Protein AF-0000000084975056 (afdb_homodimer)

Foldseek 3Di:
DAACLQPVDDPVQFDDDDPFWTKGADPDAPAPPKMKIATNDQAQAPVPDDPVRVVVVVVVVVVVQCVCVVPHPFPGWDKAWDHDPPPDPSHHGMIIIHTHHVPPCSCVPDDDDDDDDDVVVVVVVVVVVVD/DAACLQPVDDPVQFDDDDPFWTKGADPDAPAPPKMKIATNDQAQAPVPDDPVRVVVVVVVVVVVQCVCVVPHPFPGWDKAWDHDPPPDPSHGGMIIIHTHHVPPCSCVPDDDDDDDDDVVVVVVVVVVVVD

Radius of gyration: 17.88 Å; Cα contacts (8 Å, |Δi|>4): 470; chains: 2; bounding box: 47×50×40 Å

InterPro domains:
  IPR011146 HIT-like domain [PF01230] (11-102)
  IPR011146 HIT-like domain [PS51084] (1-107)
  IPR036265 HIT-like superfamily [G3DSA:3.30.428.10] (1-130)
  IPR036265 HIT-like superfamily [SSF54197] (1-107)
  IPR052908 AP-4-A phosphorylase [PTHR42997] (2-105)

pLDDT: mean 95.51, std 6.05, range [50.28, 98.75]

Organism: NCBI:txid1224748

Solvent-accessible surface area (backbone atoms only — not comparable to full-atom values): 14529 Å² total; per-residue (Å²): 133,73,38,45,72,80,72,63,64,57,76,88,57,49,60,46,73,60,97,52,35,37,25,33,69,46,91,78,52,81,30,51,77,17,30,30,46,30,47,67,60,90,35,46,34,76,74,72,51,50,72,68,51,48,51,49,51,49,53,50,51,45,53,51,51,49,53,44,61,72,74,42,97,51,33,26,38,35,41,39,31,52,23,45,73,58,43,58,85,43,52,54,30,41,32,38,41,32,58,34,49,85,84,21,41,67,64,76,49,65,49,50,59,77,53,88,56,64,56,71,58,50,52,51,53,55,49,51,67,74,104,132,73,37,45,72,80,72,61,64,56,75,88,55,50,59,44,72,60,96,50,34,36,26,31,67,45,90,78,51,81,30,51,76,17,29,31,45,31,47,69,60,88,35,47,33,77,76,72,50,49,72,68,49,46,52,49,51,49,53,49,51,44,52,52,52,48,52,43,62,74,75,42,97,49,34,26,39,36,40,38,32,50,23,44,71,60,42,57,86,44,53,54,30,41,33,39,39,32,57,35,48,84,86,21,42,65,64,75,48,65,51,50,59,75,53,89,56,64,56,72,58,51,54,51,53,56,49,52,68,74,103

Sequence (262 aa):
MTCIFCEGIETKQILIQTDNFKVVLDINPIQSGHLLIISKQHFMDIRELSDSALMELFKLQKQIINVYETHFPVDGLTIIQNNGAIMDEGTHFHIHIVPRYKGDDFWTYQKVNCHPLLISELVKQLQFEREMTCIFCEGIETKQILIQTDNFKVVLDINPIQSGHLLIISKQHFMDIRELSDSALMELFKLQKQIINVYETHFPVDGLTIIQNNGAIMDEGTHFHIHIVPRYKGDDFWTYQKVNCHPLLISELVKQLQFERE

Nearest PDB structures (foldseek):
  3fit-assembly1_A-2  TM=8.908E-01  e=2.837E-07  Homo sapiens
  6fit-assembly1_A-2  TM=8.861E-01  e=2.837E-07  Homo sapiens
  2fit-assembly1_A-2  TM=8.905E-01  e=8.047E-07  Homo sapiens
  7p8p-assembly2_C  TM=8.482E-01  e=4.927E-07  Homo sapiens
  7q2u-assembly2_DDD  TM=7.324E-01  e=1.195E-05  Homo sapiens

Secondary structure (DSSP, 8-state):
---HHHHS--GGG--EE-SSEEEEE-SS-SSTT-EEEEESS---SGGGS-HHHHHHHHHHHHHHHHHHHHHS--SEEEEEEEEGGGSPTT--SEEEEEEE-TT--TTTT---------HHHHHHHHHHHT-/---HHHHS--GGG--EE-SSEEEEE-SS-SSTT-EEEEESS---SGGGS-HHHHHHHHHHHHHHHHHHHHHS--SEEEEEEEEETTSPTT--SEEEEEEE-TT--TTTT---------HHHHHHHHHHHT-

Structure (mmCIF, N/CA/C/O backbone):
data_AF-0000000084975056-model_v1
#
loop_
_entity.id
_entity.type
_entity.pdbx_description
1 polymer 'HIT domain-containing protein'
#
loop_
_atom_site.group_PDB
_atom_site.id
_atom_site.type_symbol
_atom_site.label_atom_id
_atom_site.label_alt_id
_atom_site.label_comp_id
_atom_site.label_asym_id
_atom_site.label_entity_id
_atom_site.label_seq_id
_atom_site.pdbx_PDB_ins_code
_atom_site.Cartn_x
_atom_site.Cartn_y
_atom_site.Cartn_z
_atom_site.occupancy
_atom_site.B_iso_or_equiv
_atom_site.auth_seq_id
_atom_site.auth_comp_id
_atom_site.auth_asym_id
_atom_site.auth_atom_id
_atom_site.pdbx_PDB_model_num
ATOM 1 N N . MET A 1 1 ? -24.312 6.902 8.266 1 70.75 1 MET A N 1
ATOM 2 C CA . MET A 1 1 ? -23.172 7.09 9.172 1 70.75 1 MET A CA 1
ATOM 3 C C . MET A 1 1 ? -22.234 8.172 8.648 1 70.75 1 MET A C 1
ATOM 5 O O . MET A 1 1 ? -22.109 8.359 7.441 1 70.75 1 MET A O 1
ATOM 9 N N . THR A 1 2 ? -21.859 9.055 9.391 1 91.5 2 THR A N 1
ATOM 10 C CA . THR A 1 2 ? -21.031 10.203 9.055 1 91.5 2 THR A CA 1
ATOM 11 C C . THR A 1 2 ? -19.609 9.758 8.719 1 91.5 2 THR A C 1
ATOM 13 O O . THR A 1 2 ? -19.062 8.844 9.344 1 91.5 2 THR A O 1
ATOM 16 N N . CYS A 1 3 ? -19.047 10.203 7.637 1 95.25 3 CYS A N 1
ATOM 17 C CA . CYS A 1 3 ? -17.672 9.945 7.242 1 95.25 3 CYS A CA 1
ATOM 18 C C . CYS A 1 3 ? -16.734 11.047 7.734 1 95.25 3 CYS A C 1
ATOM 20 O O . CYS A 1 3 ? -16.859 12.195 7.305 1 95.25 3 CYS A O 1
ATOM 22 N N . ILE A 1 4 ? -15.812 10.789 8.531 1 95.56 4 ILE A N 1
ATOM 23 C CA . ILE A 1 4 ? -14.961 11.781 9.188 1 95.56 4 ILE A CA 1
ATOM 24 C C . ILE A 1 4 ? -14.023 12.414 8.156 1 95.56 4 ILE A C 1
ATOM 26 O O . ILE A 1 4 ? -13.5 13.508 8.375 1 95.56 4 ILE A O 1
ATOM 30 N N . PHE A 1 5 ? -13.789 11.742 7.086 1 96.5 5 PHE A N 1
ATOM 31 C CA . PHE A 1 5 ? -12.93 12.305 6.055 1 96.5 5 PHE A CA 1
ATOM 32 C C . PHE A 1 5 ? -13.688 13.312 5.207 1 96.5 5 PHE A C 1
ATOM 34 O O . PHE A 1 5 ? -13.094 14.25 4.664 1 96.5 5 PHE A O 1
ATOM 41 N N . CYS A 1 6 ? -14.977 13.148 5.109 1 94.81 6 CYS A N 1
ATOM 42 C CA . CYS A 1 6 ? -15.805 14.078 4.34 1 94.81 6 CYS A CA 1
ATOM 43 C C . CYS A 1 6 ? -16.094 15.336 5.141 1 94.81 6 CYS A C 1
ATOM 45 O O . CYS A 1 6 ? -16.141 16.438 4.582 1 94.81 6 CYS A O 1
ATOM 47 N N . GLU A 1 7 ? -16.203 15.133 6.438 1 93.44 7 GLU A N 1
ATOM 48 C CA . GLU A 1 7 ? -16.781 16.25 7.188 1 93.44 7 GLU A CA 1
ATOM 49 C C . GLU A 1 7 ? -15.906 16.594 8.391 1 93.44 7 GLU A C 1
ATOM 51 O O . GLU A 1 7 ? -16.078 17.656 9 1 93.44 7 GLU A O 1
ATOM 56 N N . GLY A 1 8 ? -14.961 15.828 8.703 1 93.69 8 GLY A N 1
ATOM 57 C CA . GLY A 1 8 ? -14.328 15.953 10.008 1 93.69 8 GLY A CA 1
ATOM 58 C C . GLY A 1 8 ? -12.922 16.516 9.938 1 93.69 8 GLY A C 1
ATOM 59 O O . GLY A 1 8 ? -12.219 16.562 10.945 1 93.69 8 GLY A O 1
ATOM 60 N N . ILE A 1 9 ? -12.516 16.891 8.789 1 96.12 9 ILE A N 1
ATOM 61 C CA . ILE A 1 9 ? -11.148 17.391 8.664 1 96.12 9 ILE A CA 1
ATOM 62 C C . ILE A 1 9 ? -11.164 18.906 8.469 1 96.12 9 ILE A C 1
ATOM 64 O O . ILE A 1 9 ? -11.727 19.406 7.492 1 96.12 9 ILE A O 1
ATOM 68 N N . GLU A 1 10 ? -10.539 19.578 9.359 1 96.69 10 GLU A N 1
ATOM 69 C CA . GLU A 1 10 ? -10.438 21.031 9.266 1 96.69 10 GLU A CA 1
ATOM 70 C C . GLU A 1 10 ? -9.391 21.438 8.234 1 96.69 10 GLU A C 1
ATOM 72 O O . GLU A 1 10 ? -8.391 20.734 8.039 1 96.69 10 GLU A O 1
ATOM 77 N N . THR A 1 11 ? -9.578 22.578 7.656 1 96.06 11 THR A N 1
ATOM 78 C CA . THR A 1 11 ? -8.672 23.078 6.629 1 96.06 11 THR A CA 1
ATOM 79 C C . THR A 1 11 ? -7.246 23.188 7.164 1 96.06 11 THR A C 1
ATOM 81 O O . THR A 1 11 ? -6.289 22.875 6.453 1 96.06 11 THR A O 1
ATOM 84 N N . LYS A 1 12 ? -7.051 23.562 8.438 1 95.44 12 LYS A N 1
ATOM 85 C CA . LYS A 1 12 ? -5.727 23.781 9.016 1 95.44 12 LYS A CA 1
ATOM 86 C C . LYS A 1 12 ? -4.98 22.469 9.188 1 95.44 12 LYS A C 1
ATOM 88 O O . LYS A 1 12 ? -3.764 22.453 9.398 1 95.44 12 LYS A O 1
ATOM 93 N N . GLN A 1 13 ? -5.691 21.375 9.141 1 96.88 13 GLN A N 1
ATOM 94 C CA . GLN A 1 13 ? -5.082 20.062 9.328 1 96.88 13 GLN A CA 1
ATOM 95 C C . GLN A 1 13 ? -4.527 19.516 8.016 1 96.88 13 GLN A C 1
ATOM 97 O O . GLN A 1 13 ? -3.77 18.547 8.008 1 96.88 13 GLN A O 1
ATOM 102 N N . ILE A 1 14 ? -4.965 20.141 6.926 1 97.5 14 ILE A N 1
ATOM 103 C CA . ILE A 1 14 ? -4.547 19.672 5.609 1 97.5 14 ILE A CA 1
ATOM 104 C C . ILE A 1 14 ? -3.15 20.203 5.289 1 97.5 14 ILE A C 1
ATOM 106 O O . ILE A 1 14 ? -2.941 21.406 5.227 1 97.5 14 ILE A O 1
ATOM 110 N N . LEU A 1 15 ? -2.26 19.297 5.039 1 97.75 15 LEU A N 1
ATOM 111 C CA . LEU A 1 15 ? -0.866 19.656 4.805 1 97.75 15 LEU A CA 1
ATOM 112 C C . LEU A 1 15 ? -0.609 19.906 3.322 1 97.75 15 LEU A C 1
ATOM 114 O O . LEU A 1 15 ? 0.177 20.781 2.961 1 97.75 15 LEU A O 1
ATOM 118 N N . ILE A 1 16 ? -1.125 19.016 2.5 1 96.81 16 ILE A N 1
ATOM 119 C CA . ILE A 1 16 ? -1.055 19.094 1.045 1 96.81 16 ILE A CA 1
ATOM 120 C C . ILE A 1 16 ? -2.428 18.797 0.446 1 96.81 16 ILE A C 1
ATOM 122 O O . ILE A 1 16 ? -3.148 17.922 0.936 1 96.81 16 ILE A O 1
ATOM 126 N N . GLN A 1 17 ? -2.727 19.469 -0.579 1 95.06 17 GLN A N 1
ATOM 127 C CA . GLN A 1 17 ? -3.932 19.094 -1.314 1 95.06 17 GLN A CA 1
ATOM 128 C C . GLN A 1 17 ? -3.721 19.234 -2.82 1 95.06 17 GLN A C 1
ATOM 130 O O . GLN A 1 17 ? -3.018 20.141 -3.273 1 95.06 17 GLN A O 1
ATOM 135 N N . THR A 1 18 ? -4.25 18.359 -3.498 1 96.25 18 THR A N 1
ATOM 136 C CA . THR A 1 18 ? -4.289 18.344 -4.957 1 96.25 18 THR A CA 1
ATOM 137 C C . THR A 1 18 ? -5.727 18.328 -5.457 1 96.25 18 THR A C 1
ATOM 139 O O . THR A 1 18 ? -6.656 18.625 -4.699 1 96.25 18 THR A O 1
ATOM 142 N N . ASP A 1 19 ? -5.895 18.109 -6.754 1 97.62 19 ASP A N 1
ATOM 143 C CA . ASP A 1 19 ? -7.246 18.094 -7.309 1 97.62 19 ASP A CA 1
ATOM 144 C C . ASP A 1 19 ? -8.078 16.969 -6.703 1 97.62 19 ASP A C 1
ATOM 146 O O . ASP A 1 19 ? -9.266 17.141 -6.426 1 97.62 19 ASP A O 1
ATOM 150 N N . ASN A 1 20 ? -7.41 15.867 -6.379 1 98.25 20 ASN A N 1
ATOM 151 C CA . ASN A 1 20 ? -8.195 14.688 -6.027 1 98.25 20 ASN A CA 1
ATOM 152 C C . ASN A 1 20 ? -7.887 14.211 -4.613 1 98.25 20 ASN A C 1
ATOM 154 O O . ASN A 1 20 ? -8.586 13.344 -4.082 1 98.25 20 ASN A O 1
ATOM 158 N N . PHE A 1 21 ? -6.816 14.844 -3.953 1 98.44 21 PHE A N 1
ATOM 159 C CA . PHE A 1 21 ? -6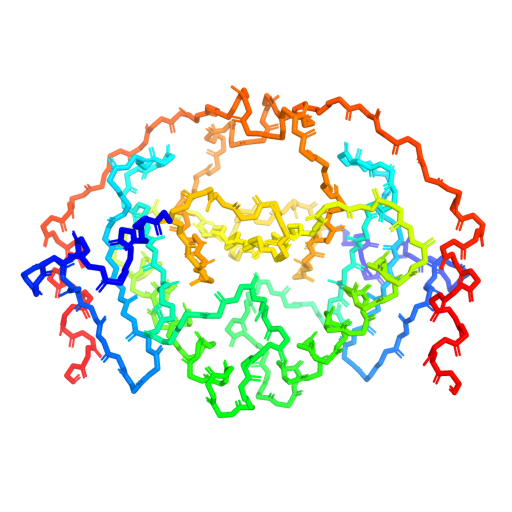.395 14.25 -2.688 1 98.44 21 PHE A CA 1
ATOM 160 C C . PHE A 1 21 ? -6.059 15.336 -1.672 1 98.44 21 PHE A C 1
ATOM 162 O O . PHE A 1 21 ? -5.781 16.484 -2.045 1 98.44 21 PHE A O 1
ATOM 169 N N . LYS A 1 22 ? -6.156 14.984 -0.417 1 98.12 22 LYS A N 1
ATOM 170 C CA . LYS A 1 22 ? -5.633 15.766 0.699 1 98.12 22 LYS A CA 1
ATOM 171 C C . LYS A 1 22 ? -4.754 14.914 1.606 1 98.12 22 LYS A C 1
ATOM 173 O O . LYS A 1 22 ? -4.996 13.719 1.77 1 98.12 22 LYS A O 1
ATOM 178 N N . VAL A 1 23 ? -3.729 15.508 2.172 1 98.56 23 VAL A N 1
ATOM 179 C CA . VAL A 1 23 ? -2.779 14.828 3.047 1 98.56 23 VAL A CA 1
ATOM 180 C C . VAL A 1 23 ? -2.891 15.383 4.465 1 98.56 23 VAL A C 1
ATOM 182 O O . VAL A 1 23 ? -2.867 16.609 4.664 1 98.56 23 VAL A O 1
ATOM 185 N N . VAL A 1 24 ? -3.004 14.516 5.434 1 98.5 24 VAL A N 1
ATOM 186 C CA . VAL A 1 24 ? -3.09 14.914 6.836 1 98.5 24 VAL A CA 1
ATOM 187 C C . VAL A 1 24 ? -2.252 13.969 7.695 1 98.5 24 VAL A C 1
ATOM 189 O O . VAL A 1 24 ? -1.854 12.898 7.238 1 98.5 24 VAL A O 1
ATOM 192 N N . LEU A 1 25 ? -1.975 14.398 8.891 1 98.38 25 LEU A N 1
ATOM 193 C CA . LEU A 1 25 ? -1.399 13.5 9.891 1 98.38 25 LEU A CA 1
ATOM 194 C C . LEU A 1 25 ? -2.459 12.547 10.438 1 98.38 25 LEU A C 1
ATOM 196 O O . LEU A 1 25 ? -3.588 12.961 10.703 1 98.38 25 LEU A O 1
ATOM 200 N N . ASP A 1 26 ? -2.105 11.312 10.508 1 97.69 26 ASP A N 1
ATOM 201 C CA . ASP A 1 26 ? -3.021 10.391 11.172 1 97.69 26 ASP A CA 1
ATOM 202 C C . ASP A 1 26 ? -3.182 10.742 12.648 1 97.69 26 ASP A C 1
ATOM 204 O O . ASP A 1 26 ? -2.197 11 13.344 1 97.69 26 ASP A O 1
ATOM 208 N N . ILE A 1 27 ? -4.352 10.727 13.141 1 95.31 27 ILE A N 1
ATOM 209 C CA . ILE A 1 27 ? -4.621 11.133 14.516 1 95.31 27 ILE A CA 1
ATOM 210 C C . ILE A 1 27 ? -4.32 9.969 15.461 1 95.31 27 ILE A C 1
ATOM 212 O O . ILE A 1 27 ? -4.234 10.156 16.672 1 95.31 27 ILE A O 1
ATOM 216 N N . ASN A 1 28 ? -4.254 8.773 15.023 1 94.62 28 ASN A N 1
ATOM 217 C CA . ASN A 1 28 ? -3.834 7.578 15.742 1 94.62 28 ASN A CA 1
ATOM 218 C C . ASN A 1 28 ? -2.65 6.902 15.062 1 94.62 28 ASN A C 1
ATOM 220 O O . ASN A 1 28 ? -2.768 5.773 14.578 1 94.62 28 ASN A O 1
ATOM 224 N N . PRO A 1 29 ? -1.549 7.527 15.102 1 96.88 29 PRO A N 1
ATOM 225 C CA . PRO A 1 29 ? -0.414 7.078 14.297 1 96.88 29 PRO A CA 1
ATOM 226 C C . PRO A 1 29 ? 0.195 5.773 14.805 1 96.88 29 PRO A C 1
ATOM 228 O O . PRO A 1 29 ? 0.278 5.559 16.016 1 96.88 29 PRO A O 1
ATOM 231 N N . ILE A 1 30 ? 0.589 4.91 13.836 1 96.56 30 ILE A N 1
ATOM 232 C CA . ILE A 1 30 ? 1.394 3.736 14.156 1 96.56 30 ILE A CA 1
ATOM 233 C C . ILE A 1 30 ? 2.799 4.172 14.57 1 96.56 30 ILE A C 1
ATOM 235 O O . ILE A 1 30 ? 3.357 3.652 15.539 1 96.56 30 ILE A O 1
ATOM 239 N N . GLN A 1 31 ? 3.418 5.102 13.836 1 97.94 31 GLN A N 1
ATOM 240 C CA . GLN A 1 31 ? 4.746 5.684 14.016 1 97.94 31 GLN A CA 1
ATOM 241 C C . GLN A 1 31 ? 4.695 7.207 13.938 1 97.94 31 GLN A C 1
ATOM 243 O O . GLN A 1 31 ? 3.809 7.77 13.289 1 97.94 31 GLN A O 1
ATOM 248 N N . SER A 1 32 ? 5.613 7.918 14.625 1 97.88 32 SER A N 1
ATOM 249 C CA . SER A 1 32 ? 5.68 9.367 14.508 1 97.88 32 SER A CA 1
ATOM 250 C C . SER A 1 32 ? 5.848 9.797 13.055 1 97.88 32 SER A C 1
ATOM 252 O O . SER A 1 32 ? 6.676 9.242 12.336 1 97.88 32 SER A O 1
ATOM 254 N N . GLY A 1 33 ? 4.961 10.695 12.602 1 98.44 33 GLY A N 1
ATOM 255 C CA . GLY A 1 33 ? 5.02 11.172 11.234 1 98.44 33 GLY A CA 1
ATOM 256 C C . GLY A 1 33 ? 4.098 10.414 10.297 1 98.44 33 GLY A C 1
ATOM 257 O O . GLY A 1 33 ? 4.078 10.672 9.094 1 98.44 33 GLY A O 1
ATOM 258 N N . HIS A 1 34 ? 3.289 9.453 10.781 1 98.75 34 HIS A N 1
ATOM 259 C CA . HIS A 1 34 ? 2.312 8.695 10.016 1 98.75 34 HIS A CA 1
ATOM 260 C C . HIS A 1 34 ? 1.31 9.617 9.328 1 98.75 34 HIS A C 1
ATOM 262 O O . HIS A 1 34 ? 0.579 10.352 10 1 98.75 34 HIS A O 1
ATOM 268 N N . LEU A 1 35 ? 1.286 9.555 8 1 98.75 35 LEU A N 1
ATOM 269 C CA . LEU A 1 35 ? 0.412 10.406 7.203 1 98.75 35 LEU A CA 1
ATOM 270 C C . LEU A 1 35 ? -0.699 9.594 6.551 1 98.75 35 LEU A C 1
ATOM 272 O O . LEU A 1 35 ? -0.555 8.383 6.363 1 98.75 35 LEU A O 1
ATOM 276 N N . LEU A 1 36 ? -1.75 10.328 6.238 1 98.62 36 LEU A N 1
ATOM 277 C CA . LEU A 1 36 ? -2.801 9.812 5.367 1 98.62 36 LEU A CA 1
ATOM 278 C C . LEU A 1 36 ? -2.895 10.625 4.082 1 98.62 36 LEU A C 1
ATOM 280 O O . LEU A 1 36 ? -2.82 11.852 4.113 1 98.62 36 LEU A O 1
ATOM 284 N N . ILE A 1 37 ? -2.955 9.953 2.965 1 98.69 37 ILE A N 1
ATOM 285 C CA . ILE A 1 37 ? -3.465 10.555 1.736 1 98.69 37 ILE A CA 1
ATOM 286 C C . ILE A 1 37 ? -4.922 10.141 1.53 1 98.69 37 ILE A C 1
ATOM 288 O O . ILE A 1 37 ? -5.223 8.961 1.348 1 98.69 37 ILE A O 1
ATOM 292 N N . ILE A 1 38 ? -5.828 11.086 1.479 1 98.5 38 ILE A N 1
ATOM 293 C CA . ILE A 1 38 ? -7.262 10.828 1.473 1 98.5 38 ILE A CA 1
ATOM 294 C C . ILE A 1 38 ? -7.875 11.336 0.169 1 98.5 38 ILE A C 1
ATOM 296 O O . ILE A 1 38 ? -7.625 12.477 -0.236 1 98.5 38 ILE A O 1
ATOM 300 N N . SER A 1 39 ? -8.641 10.477 -0.519 1 98.5 39 SER A N 1
ATOM 301 C CA . SER A 1 39 ? -9.359 10.953 -1.696 1 98.5 39 SER A CA 1
ATOM 302 C C . SER A 1 39 ? -10.391 12.016 -1.323 1 98.5 39 SER A C 1
ATOM 304 O O . SER A 1 39 ? -11.047 11.914 -0.286 1 98.5 39 SER A O 1
ATOM 306 N N . LYS A 1 40 ? -10.5 13.016 -2.125 1 97.38 40 LYS A N 1
ATOM 307 C CA . LYS A 1 40 ? -11.5 14.047 -1.872 1 97.38 40 LYS A CA 1
ATOM 308 C C . LYS A 1 40 ? -12.906 13.523 -2.145 1 97.38 40 LYS A C 1
ATOM 310 O O . LYS A 1 40 ? -13.859 13.891 -1.453 1 97.38 40 LYS A O 1
ATOM 315 N N . GLN A 1 41 ? -13.047 12.719 -3.182 1 96.81 41 GLN A N 1
ATOM 316 C CA . GLN A 1 41 ? -14.312 12.031 -3.422 1 96.81 41 GLN A CA 1
ATOM 317 C C . GLN A 1 41 ? -14.461 10.812 -2.514 1 96.81 41 GLN A C 1
ATOM 319 O O . GLN A 1 41 ? -13.461 10.242 -2.072 1 96.81 41 GLN A O 1
ATOM 324 N N . HIS A 1 42 ? -15.656 10.43 -2.238 1 96.81 42 HIS A N 1
ATOM 325 C CA . HIS A 1 42 ? -15.961 9.328 -1.33 1 96.81 42 HIS A CA 1
ATOM 326 C C . HIS A 1 42 ? -15.812 7.98 -2.031 1 96.81 42 HIS A C 1
ATOM 328 O O . HIS A 1 42 ? -16.781 7.219 -2.121 1 96.81 42 HIS A O 1
ATOM 334 N N . PHE A 1 43 ? -14.633 7.633 -2.402 1 96.38 43 PHE A N 1
ATOM 335 C CA . PHE A 1 43 ? -14.32 6.344 -3.01 1 96.38 43 PHE A CA 1
ATOM 336 C C . PHE A 1 43 ? -14.039 5.297 -1.939 1 96.38 43 PHE A C 1
ATOM 338 O O . PHE A 1 43 ? -13.531 5.621 -0.863 1 96.38 43 PHE A O 1
ATOM 345 N N . MET A 1 44 ? -14.297 4.07 -2.254 1 94.62 44 MET A N 1
ATOM 346 C CA . MET A 1 44 ? -14.078 3.002 -1.282 1 94.62 44 MET A CA 1
ATOM 347 C C . MET A 1 44 ? -13.016 2.025 -1.777 1 94.62 44 MET A C 1
ATOM 349 O O . MET A 1 44 ? -12.633 1.104 -1.056 1 94.62 44 MET A O 1
ATOM 353 N N . ASP A 1 45 ? -12.633 2.268 -3.074 1 95.19 45 ASP A N 1
ATOM 354 C CA . ASP A 1 45 ? -11.742 1.312 -3.73 1 95.19 45 ASP A CA 1
ATOM 355 C C . ASP A 1 45 ? -10.805 2.018 -4.711 1 95.19 45 ASP A C 1
ATOM 357 O O . ASP A 1 45 ? -11.195 2.99 -5.359 1 95.19 45 ASP A O 1
ATOM 361 N N . ILE A 1 46 ? -9.57 1.415 -4.758 1 97.31 46 ILE A N 1
ATOM 362 C CA . ILE A 1 46 ? -8.625 1.979 -5.711 1 97.31 46 ILE A CA 1
ATOM 363 C C . ILE A 1 46 ? -9.188 1.882 -7.125 1 97.31 46 ILE A C 1
ATOM 365 O O . ILE A 1 46 ? -8.852 2.693 -7.992 1 97.31 46 ILE A O 1
ATOM 369 N N . ARG A 1 47 ? -10.172 0.979 -7.371 1 96.88 47 ARG A N 1
ATOM 370 C CA . ARG A 1 47 ? -10.734 0.75 -8.695 1 96.88 47 ARG A CA 1
ATOM 371 C C . ARG A 1 47 ? -11.609 1.924 -9.125 1 96.88 47 ARG A C 1
ATOM 373 O O . ARG A 1 47 ? -11.914 2.078 -10.312 1 96.88 47 ARG A O 1
ATOM 380 N N . GLU A 1 48 ? -11.969 2.713 -8.234 1 97.31 48 GLU A N 1
ATOM 381 C CA . GLU A 1 48 ? -12.852 3.836 -8.523 1 97.31 48 GLU A CA 1
ATOM 382 C C . GLU A 1 48 ? -12.062 5.062 -8.969 1 97.31 48 GLU A C 1
ATOM 384 O O . GLU A 1 48 ? -12.648 6.055 -9.406 1 97.31 48 GLU A O 1
ATOM 389 N N . LEU A 1 49 ? -10.758 5.012 -8.867 1 97.25 49 LEU A N 1
ATOM 390 C CA . LEU A 1 49 ? -9.922 6.141 -9.258 1 97.25 49 LEU A CA 1
ATOM 391 C C . LEU A 1 49 ? -9.695 6.156 -10.766 1 97.25 49 LEU A C 1
ATOM 393 O O . LEU A 1 49 ? -9.469 5.105 -11.367 1 97.25 49 LEU A O 1
ATOM 397 N N . SER A 1 50 ? -9.742 7.309 -11.344 1 96.62 50 SER A N 1
ATOM 398 C CA . SER A 1 50 ? -9.359 7.465 -12.742 1 96.62 50 SER A CA 1
ATOM 399 C C . SER A 1 50 ? -7.848 7.328 -12.914 1 96.62 50 SER A C 1
ATOM 401 O O . SER A 1 50 ? -7.094 7.402 -11.945 1 96.62 50 SER A O 1
ATOM 403 N N . ASP A 1 51 ? -7.473 7.184 -14.133 1 95.88 51 ASP A N 1
ATOM 404 C CA . ASP A 1 51 ? -6.043 7.102 -14.414 1 95.88 51 ASP A CA 1
ATOM 405 C C . ASP A 1 51 ? -5.32 8.375 -13.984 1 95.88 51 ASP A C 1
ATOM 407 O O . ASP A 1 51 ? -4.223 8.312 -13.422 1 95.88 51 ASP A O 1
ATOM 411 N N . SER A 1 52 ? -5.961 9.43 -14.258 1 96.56 52 SER A N 1
ATOM 412 C CA . SER A 1 52 ? -5.359 10.703 -13.883 1 96.56 52 SER A CA 1
ATOM 413 C C . SER A 1 52 ? -5.234 10.836 -12.367 1 96.56 52 SER A C 1
ATOM 415 O O . SER A 1 52 ? -4.219 11.312 -11.867 1 96.56 52 SER A O 1
ATOM 417 N N . ALA A 1 53 ? -6.258 10.445 -11.602 1 97.38 53 ALA A N 1
ATOM 418 C CA . ALA A 1 53 ? -6.219 10.484 -10.141 1 97.38 53 ALA A CA 1
ATOM 419 C C . ALA A 1 53 ? -5.148 9.547 -9.602 1 97.38 53 ALA A C 1
ATOM 421 O O . ALA A 1 53 ? -4.473 9.867 -8.617 1 97.38 53 ALA A O 1
ATOM 422 N N . LEU A 1 54 ? -5.02 8.445 -10.234 1 97 54 LEU A N 1
ATOM 423 C CA . LEU A 1 54 ? -4.008 7.477 -9.828 1 97 54 LEU A CA 1
ATOM 424 C C . LEU A 1 54 ? -2.605 8.047 -10.016 1 97 54 LEU A C 1
ATOM 426 O O . LEU A 1 54 ? -1.74 7.871 -9.156 1 97 54 LEU A O 1
ATOM 430 N N . MET A 1 55 ? -2.4 8.648 -11.109 1 96.75 55 MET A N 1
ATOM 431 C CA . MET A 1 55 ? -1.1 9.266 -11.359 1 96.75 55 MET A CA 1
ATOM 432 C C . MET A 1 55 ? -0.814 10.367 -10.344 1 96.75 55 MET A C 1
ATOM 434 O O . MET A 1 55 ? 0.318 10.508 -9.875 1 96.75 55 MET A O 1
ATOM 438 N N . GLU A 1 56 ? -1.85 11.086 -10.078 1 97.06 56 GLU A N 1
ATOM 439 C CA . GLU A 1 56 ? -1.733 12.117 -9.047 1 97.06 56 GLU A CA 1
ATOM 440 C C . GLU A 1 56 ? -1.359 11.508 -7.699 1 97.06 56 GLU A C 1
ATOM 442 O O . GLU A 1 56 ? -0.5 12.039 -6.992 1 97.06 56 GLU A O 1
ATOM 447 N N . LEU A 1 57 ? -2.002 10.484 -7.359 1 97.69 57 LEU A N 1
ATOM 448 C CA . LEU A 1 57 ? -1.727 9.766 -6.117 1 97.69 57 LEU A CA 1
ATOM 449 C C . LEU A 1 57 ? -0.268 9.328 -6.055 1 97.69 57 LEU A C 1
ATOM 451 O O . LEU A 1 57 ? 0.401 9.516 -5.035 1 97.69 57 LEU A O 1
ATOM 455 N N . PHE A 1 58 ? 0.198 8.797 -7.113 1 96.44 58 PHE A N 1
ATOM 456 C CA . PHE A 1 58 ? 1.572 8.32 -7.188 1 96.44 58 PHE A CA 1
ATOM 457 C C . PHE A 1 58 ? 2.559 9.469 -7.039 1 96.44 58 PHE A C 1
ATOM 459 O O . PHE A 1 58 ? 3.547 9.359 -6.312 1 96.44 58 PHE A O 1
ATOM 466 N N . LYS A 1 59 ? 2.32 10.516 -7.75 1 95.94 59 LYS A N 1
ATOM 467 C CA . LYS A 1 59 ? 3.193 11.68 -7.652 1 95.94 59 LYS A CA 1
ATOM 468 C C . LYS A 1 59 ? 3.266 12.188 -6.215 1 95.94 59 LYS A C 1
ATOM 470 O O . LYS A 1 59 ? 4.336 12.578 -5.742 1 95.94 59 LYS A O 1
ATOM 475 N N . LEU A 1 60 ? 2.146 12.18 -5.598 1 96.69 60 LEU A N 1
ATOM 476 C CA . LEU A 1 60 ? 2.082 12.609 -4.207 1 96.69 60 LEU A CA 1
ATOM 477 C C . LEU A 1 60 ? 2.889 11.672 -3.311 1 96.69 60 LEU A C 1
ATOM 479 O O . LEU A 1 60 ? 3.633 12.133 -2.439 1 96.69 60 LEU A O 1
ATOM 483 N N . GLN A 1 61 ? 2.75 10.391 -3.471 1 97.25 61 GLN A N 1
ATOM 484 C CA . GLN A 1 61 ? 3.533 9.414 -2.717 1 97.25 61 GLN A CA 1
ATOM 485 C C . GLN A 1 61 ? 5.027 9.641 -2.906 1 97.25 61 GLN A C 1
ATOM 487 O O . GLN A 1 61 ? 5.789 9.648 -1.937 1 97.25 61 GLN A O 1
ATOM 492 N N . LYS A 1 62 ? 5.406 9.836 -4.152 1 96.44 62 LYS A N 1
ATOM 493 C CA . LYS A 1 62 ? 6.812 10.078 -4.469 1 96.44 62 LYS A CA 1
ATOM 494 C C . LYS A 1 62 ? 7.34 11.312 -3.748 1 96.44 62 LYS A C 1
ATOM 496 O O . LYS A 1 62 ? 8.422 11.281 -3.16 1 96.44 62 LYS A O 1
ATOM 501 N N . GLN A 1 63 ? 6.578 12.352 -3.822 1 96.38 63 GLN A N 1
ATOM 502 C CA . GLN A 1 63 ? 6.953 13.602 -3.162 1 96.38 63 GLN A CA 1
ATOM 503 C C . GLN A 1 63 ? 7.141 13.391 -1.662 1 96.38 63 GLN A C 1
ATOM 505 O O . GLN A 1 63 ? 8.133 13.844 -1.086 1 96.38 63 GLN A O 1
ATOM 510 N N . ILE A 1 64 ? 6.223 12.727 -1.056 1 97.81 64 ILE A N 1
ATOM 511 C CA . ILE A 1 64 ? 6.242 12.516 0.387 1 97.81 64 ILE A CA 1
ATOM 512 C C . ILE A 1 64 ? 7.43 11.633 0.767 1 97.81 64 ILE A C 1
ATOM 514 O O . ILE A 1 64 ? 8.164 11.938 1.713 1 97.81 64 ILE A O 1
ATOM 518 N N . ILE A 1 65 ? 7.648 10.594 0.025 1 97.62 65 ILE A N 1
ATOM 519 C CA . ILE A 1 65 ? 8.773 9.703 0.282 1 97.62 65 ILE A CA 1
ATOM 520 C C . ILE A 1 65 ? 10.086 10.484 0.185 1 97.62 65 ILE A C 1
ATOM 522 O O . ILE A 1 65 ? 10.961 10.352 1.043 1 97.62 65 ILE A O 1
ATOM 526 N N . ASN A 1 66 ? 10.18 11.312 -0.819 1 97 66 ASN A N 1
ATOM 527 C CA . ASN A 1 66 ? 11.383 12.133 -0.992 1 97 66 ASN A CA 1
ATOM 528 C C . ASN A 1 66 ? 11.617 13.039 0.208 1 97 66 ASN A C 1
ATOM 530 O O . ASN A 1 66 ? 12.742 13.164 0.687 1 97 66 ASN A O 1
ATOM 534 N N . VAL A 1 67 ? 10.578 13.695 0.675 1 97.88 67 VAL A N 1
ATOM 535 C CA . VAL A 1 67 ? 10.688 14.602 1.813 1 97.88 67 VAL A CA 1
ATOM 536 C C . VAL A 1 67 ? 11.219 13.844 3.029 1 97.88 67 VAL A C 1
ATOM 538 O O . VAL A 1 67 ? 12.148 14.305 3.697 1 97.88 67 VAL A O 1
ATOM 541 N N . TYR A 1 68 ? 10.664 12.688 3.312 1 98.12 68 TYR A N 1
ATOM 542 C CA . TYR A 1 68 ? 11.07 11.922 4.484 1 98.12 68 TYR A CA 1
ATOM 543 C C . TYR A 1 68 ? 12.523 11.484 4.371 1 98.12 68 TYR A C 1
ATOM 545 O O . TYR A 1 68 ? 13.312 11.688 5.301 1 98.12 68 TYR A O 1
ATOM 553 N N . GLU A 1 69 ? 12.891 10.938 3.268 1 96.88 69 GLU A N 1
ATOM 554 C CA . GLU A 1 69 ? 14.219 10.352 3.127 1 96.88 69 GLU A CA 1
ATOM 555 C C . GLU A 1 69 ? 15.297 11.43 3.053 1 96.88 69 GLU A C 1
ATOM 557 O O . GLU A 1 69 ? 16.453 11.188 3.418 1 96.88 69 GLU A O 1
ATOM 562 N N . THR A 1 70 ? 14.906 12.594 2.592 1 96.75 70 THR A N 1
ATOM 563 C CA . THR A 1 70 ? 15.859 13.688 2.475 1 96.75 70 THR A CA 1
ATOM 564 C C . THR A 1 70 ? 16.078 14.359 3.828 1 96.75 70 THR A C 1
ATOM 566 O O . THR A 1 70 ? 17.203 14.734 4.164 1 96.75 70 THR A O 1
ATOM 569 N N . HIS A 1 71 ? 15.047 14.461 4.691 1 97.62 71 HIS A N 1
ATOM 570 C CA . HIS A 1 71 ? 15.133 15.391 5.816 1 97.62 71 HIS A CA 1
ATOM 571 C C . HIS A 1 71 ? 15.07 14.648 7.148 1 97.62 71 HIS A C 1
ATOM 573 O O . HIS A 1 71 ? 15.297 15.242 8.203 1 97.62 71 HIS A O 1
ATOM 579 N N . PHE A 1 72 ? 14.734 13.359 7.156 1 98 72 PHE A N 1
ATOM 580 C CA . PHE A 1 72 ? 14.578 12.609 8.391 1 98 72 PHE A CA 1
ATOM 581 C C . PHE A 1 72 ? 15.359 11.297 8.336 1 98 72 PHE A C 1
ATOM 583 O O . PHE A 1 72 ? 15.586 10.75 7.254 1 98 72 PHE A O 1
ATOM 590 N N . PRO A 1 73 ? 15.797 10.812 9.461 1 97.25 73 PRO A N 1
ATOM 591 C CA . PRO A 1 73 ? 16.594 9.578 9.508 1 97.25 73 PRO A CA 1
ATOM 592 C C . PRO A 1 73 ? 15.727 8.32 9.453 1 97.25 73 PRO A C 1
ATOM 594 O O . PRO A 1 73 ? 15.875 7.434 10.305 1 97.25 73 PRO A O 1
ATOM 597 N N . VAL A 1 74 ? 14.945 8.188 8.477 1 98.12 74 VAL A N 1
ATOM 598 C CA . VAL A 1 74 ? 14.125 7 8.289 1 98.12 74 VAL A CA 1
ATOM 599 C C . VAL A 1 74 ? 14.867 5.992 7.414 1 98.12 74 VAL A C 1
ATOM 601 O O . VAL A 1 74 ? 15.742 6.367 6.629 1 98.12 74 VAL A O 1
ATOM 604 N N . ASP A 1 75 ? 14.547 4.734 7.531 1 97.94 75 ASP A N 1
ATOM 605 C CA . ASP A 1 75 ? 15.125 3.695 6.68 1 97.94 75 ASP A CA 1
ATOM 606 C C . ASP A 1 75 ? 14.18 3.332 5.539 1 97.94 75 ASP A C 1
ATOM 608 O O . ASP A 1 75 ? 14.453 2.408 4.77 1 97.94 75 ASP A O 1
ATOM 612 N N . GLY A 1 76 ? 13.039 3.992 5.434 1 97.88 76 GLY A N 1
ATOM 613 C CA . GLY A 1 76 ? 12.039 3.779 4.402 1 97.88 76 GLY A CA 1
ATOM 614 C C . GLY A 1 76 ? 10.633 4.125 4.859 1 97.88 76 GLY A C 1
ATOM 615 O O . GLY A 1 76 ? 10.445 4.641 5.961 1 97.88 76 GLY A O 1
ATOM 616 N N . LEU A 1 77 ? 9.727 3.904 4.008 1 98.5 77 LEU A N 1
ATOM 617 C CA . LEU A 1 77 ? 8.312 4.121 4.293 1 98.5 77 LEU A CA 1
ATOM 618 C C . LEU A 1 77 ? 7.473 2.932 3.838 1 98.5 77 LEU A C 1
ATOM 620 O O . LEU A 1 77 ? 7.75 2.336 2.795 1 98.5 77 LEU A O 1
ATOM 624 N N . THR A 1 78 ? 6.5 2.611 4.586 1 98.38 78 THR A N 1
ATOM 625 C CA . THR A 1 78 ? 5.496 1.628 4.195 1 98.38 78 THR A CA 1
ATOM 626 C C . THR A 1 78 ? 4.199 2.316 3.775 1 98.38 78 THR A C 1
ATOM 628 O O . THR A 1 78 ? 3.699 3.193 4.484 1 98.38 78 THR A O 1
ATOM 631 N N . ILE A 1 79 ? 3.711 1.962 2.605 1 98.38 79 ILE A N 1
ATOM 632 C CA . ILE A 1 79 ? 2.41 2.408 2.117 1 98.38 79 ILE A CA 1
ATOM 633 C C . ILE A 1 79 ? 1.379 1.3 2.311 1 98.38 79 ILE A C 1
ATOM 635 O O . ILE A 1 79 ? 1.622 0.147 1.946 1 98.38 79 ILE A O 1
ATOM 639 N N . ILE A 1 80 ? 0.259 1.615 2.926 1 98.12 80 ILE A N 1
ATOM 640 C CA . ILE A 1 80 ? -0.802 0.651 3.193 1 98.12 80 ILE A CA 1
ATOM 641 C C . ILE A 1 80 ? -2.137 1.2 2.695 1 98.12 80 ILE A C 1
ATOM 643 O O . ILE A 1 80 ? -2.467 2.363 2.941 1 98.12 80 ILE A O 1
ATOM 647 N N . GLN A 1 81 ? -2.836 0.366 2.062 1 97.69 81 GLN A N 1
ATOM 648 C CA . GLN A 1 81 ? -4.121 0.765 1.5 1 97.69 81 GLN A CA 1
ATOM 649 C C . GLN A 1 81 ? -5.148 -0.357 1.625 1 97.69 81 GLN A C 1
ATOM 651 O O . GLN A 1 81 ? -4.887 -1.492 1.221 1 97.69 81 GLN A O 1
ATOM 656 N N . ASN A 1 82 ? -6.273 -0.04 2.186 1 97.44 82 ASN A N 1
ATOM 657 C CA . ASN A 1 82 ? -7.402 -0.966 2.178 1 97.44 82 ASN A CA 1
ATOM 658 C C . ASN A 1 82 ? -8.344 -0.695 1.007 1 97.44 82 ASN A C 1
ATOM 660 O O . ASN A 1 82 ? -8.5 0.451 0.582 1 97.44 82 ASN A O 1
ATOM 664 N N . ASN A 1 83 ? -8.898 -1.714 0.538 1 97.44 83 ASN A N 1
ATOM 665 C CA . ASN A 1 83 ? -9.922 -1.642 -0.504 1 97.44 83 ASN A CA 1
ATOM 666 C C . ASN A 1 83 ? -11.172 -2.424 -0.121 1 97.44 83 ASN A C 1
ATOM 668 O O . ASN A 1 83 ? -11.078 -3.506 0.463 1 97.44 83 ASN A O 1
ATOM 672 N N . GLY A 1 84 ? -12.297 -1.825 -0.379 1 95.69 84 GLY A N 1
ATOM 673 C CA . GLY A 1 84 ? -13.547 -2.537 -0.186 1 95.69 84 GLY A CA 1
ATOM 674 C C . GLY A 1 84 ? -14.109 -2.387 1.215 1 95.69 84 GLY A C 1
ATOM 675 O O . GLY A 1 84 ? -13.898 -1.361 1.867 1 95.69 84 GLY A O 1
ATOM 676 N N . ALA A 1 85 ? -14.82 -3.371 1.69 1 95.06 85 ALA A N 1
ATOM 677 C CA . ALA A 1 85 ? -15.656 -3.279 2.883 1 95.06 85 ALA A CA 1
ATOM 678 C C . ALA A 1 85 ? -14.812 -3.332 4.152 1 95.06 85 ALA A C 1
ATOM 680 O O . ALA A 1 85 ? -15.312 -3.08 5.25 1 95.06 85 ALA A O 1
ATOM 681 N N . ILE A 1 86 ? -13.508 -3.592 3.963 1 95.75 86 ILE A N 1
ATOM 682 C CA . ILE A 1 86 ? -12.656 -3.691 5.145 1 95.75 86 ILE A CA 1
ATOM 683 C C . ILE A 1 86 ? -12.188 -2.299 5.559 1 95.75 86 ILE A C 1
ATOM 685 O O . ILE A 1 86 ? -11.57 -2.135 6.617 1 95.75 86 ILE A O 1
ATOM 689 N N . MET A 1 87 ? -12.5 -1.32 4.734 1 93.81 87 MET A N 1
ATOM 690 C CA . MET A 1 87 ? -12.242 0.051 5.16 1 93.81 87 MET A CA 1
ATOM 691 C C . MET A 1 87 ? -12.938 0.348 6.484 1 93.81 87 MET A C 1
ATOM 693 O O . MET A 1 87 ? -14.047 -0.136 6.73 1 93.81 87 MET A O 1
ATOM 697 N N . ASP A 1 88 ? -12.289 1.19 7.238 1 91.75 88 ASP A N 1
ATOM 698 C CA . ASP A 1 88 ? -12.883 1.542 8.523 1 91.75 88 ASP A CA 1
ATOM 699 C C . ASP A 1 88 ? -14.227 2.248 8.328 1 91.75 88 ASP A C 1
ATOM 701 O O . ASP A 1 88 ? -14.375 3.07 7.426 1 91.75 88 ASP A O 1
ATOM 705 N N . GLU A 1 89 ? -15.055 1.873 9.25 1 92.38 89 GLU A N 1
ATOM 706 C CA . GLU A 1 89 ? -16.344 2.561 9.234 1 92.38 89 GLU A CA 1
ATOM 707 C C . GLU A 1 89 ? -16.172 4.066 9.422 1 92.38 89 GLU A C 1
ATOM 709 O O . GLU A 1 89 ? -15.336 4.504 10.211 1 92.38 89 GLU A O 1
ATOM 714 N N . GLY A 1 90 ? -16.906 4.812 8.688 1 95.19 90 GLY A N 1
ATOM 715 C CA . GLY A 1 90 ? -16.859 6.262 8.82 1 95.19 90 GLY A CA 1
ATOM 716 C C . GLY A 1 90 ? -15.695 6.887 8.086 1 95.19 90 GLY A C 1
ATOM 717 O O . GLY A 1 90 ? -15.297 8.016 8.391 1 95.19 90 GLY A O 1
ATOM 718 N N . THR A 1 91 ? -15.086 6.086 7.262 1 96.75 91 THR A N 1
ATOM 719 C CA . THR A 1 91 ? -14.008 6.602 6.426 1 96.75 91 THR A CA 1
ATOM 720 C C . THR A 1 91 ? -14.227 6.215 4.965 1 96.75 91 THR A C 1
ATOM 722 O O . THR A 1 91 ? -15.203 5.547 4.633 1 96.75 91 THR A O 1
ATOM 725 N N . HIS A 1 92 ? -13.422 6.668 4.043 1 97.75 92 HIS A N 1
ATOM 726 C CA . HIS A 1 92 ? -13.391 6.266 2.641 1 97.75 92 HIS A CA 1
ATOM 727 C C . HIS A 1 92 ? -11.961 6.105 2.145 1 97.75 92 HIS A C 1
ATOM 729 O O . HIS A 1 92 ? -11.016 6.102 2.943 1 97.75 92 HIS A O 1
ATOM 735 N N . PHE A 1 93 ? -11.766 5.934 0.921 1 98 93 PHE A N 1
ATOM 736 C CA . PHE A 1 93 ? -10.469 5.562 0.363 1 98 93 PHE A CA 1
ATOM 737 C C . PHE A 1 93 ? -9.367 6.465 0.898 1 98 93 PHE A C 1
ATOM 739 O O . PHE A 1 93 ? -9.484 7.691 0.841 1 98 93 PHE A O 1
ATOM 746 N N . HIS A 1 94 ? -8.367 5.926 1.425 1 98.5 94 HIS A N 1
ATOM 747 C CA . HIS A 1 94 ? -7.156 6.594 1.885 1 98.5 94 HIS A CA 1
ATOM 748 C C . HIS A 1 94 ? -5.98 5.625 1.945 1 98.5 94 HIS A C 1
ATOM 750 O O . HIS A 1 94 ? -6.18 4.406 1.999 1 98.5 94 HIS A O 1
ATOM 756 N N . ILE A 1 95 ? -4.809 6.133 1.912 1 98.19 95 ILE A N 1
ATOM 757 C CA . ILE A 1 95 ? -3.621 5.301 2.086 1 98.19 95 ILE A CA 1
ATOM 758 C C . ILE A 1 95 ? -2.803 5.816 3.27 1 98.19 95 ILE A C 1
ATOM 760 O O . ILE A 1 95 ? -2.783 7.016 3.545 1 98.19 95 ILE A O 1
ATOM 764 N N . HIS A 1 96 ? -2.238 4.926 3.936 1 98.38 96 HIS A N 1
ATOM 765 C CA . HIS A 1 96 ? -1.318 5.211 5.031 1 98.38 96 HIS A CA 1
ATOM 766 C C . HIS A 1 96 ? 0.122 5.289 4.531 1 98.38 96 HIS A C 1
ATOM 768 O O . HIS A 1 96 ? 0.555 4.449 3.742 1 98.38 96 HIS A O 1
ATOM 774 N N . ILE A 1 97 ? 0.807 6.258 4.926 1 98.69 97 ILE A N 1
ATOM 775 C CA . ILE A 1 97 ? 2.25 6.352 4.738 1 98.69 97 ILE A CA 1
ATOM 776 C C . ILE A 1 97 ? 2.949 6.363 6.094 1 98.69 97 ILE A C 1
ATOM 778 O O . ILE A 1 97 ? 2.861 7.344 6.836 1 98.69 97 ILE A O 1
ATOM 782 N N . VAL A 1 98 ? 3.678 5.316 6.367 1 98.62 98 VAL A N 1
ATOM 783 C CA . VAL A 1 98 ? 4.23 5.117 7.703 1 98.62 98 VAL A CA 1
ATOM 784 C C . VAL A 1 98 ? 5.758 5.113 7.633 1 98.62 98 VAL A C 1
ATOM 786 O O . VAL A 1 98 ? 6.352 4.25 6.984 1 98.62 98 VAL A O 1
ATOM 789 N N . PRO A 1 99 ? 6.414 6.062 8.305 1 98.69 99 PRO A N 1
ATOM 790 C CA . PRO A 1 99 ? 7.875 5.98 8.398 1 98.69 99 PRO A CA 1
ATOM 791 C C . PRO A 1 99 ? 8.344 4.707 9.102 1 98.69 99 PRO A C 1
ATOM 793 O O . PRO A 1 99 ? 7.727 4.266 10.07 1 98.69 99 PRO A O 1
ATOM 796 N N . ARG A 1 100 ? 9.422 4.148 8.609 1 98.31 100 ARG A N 1
ATOM 797 C CA . ARG A 1 100 ? 9.922 2.871 9.109 1 98.31 100 ARG A CA 1
ATOM 798 C C . ARG A 1 100 ? 11.391 2.971 9.492 1 98.31 100 ARG A C 1
ATOM 800 O O . ARG A 1 100 ? 12.148 3.744 8.898 1 98.31 100 ARG A O 1
ATOM 807 N N . TYR A 1 101 ? 11.727 2.16 10.438 1 97.88 101 TYR A N 1
ATOM 808 C CA . TYR A 1 101 ? 13.086 2.057 10.953 1 97.88 101 TYR A CA 1
ATOM 809 C C . TYR A 1 101 ? 13.492 0.598 11.125 1 97.88 101 TYR A C 1
ATOM 811 O O . TYR A 1 101 ? 12.688 -0.232 11.555 1 97.88 101 TYR A O 1
ATOM 819 N N . LYS A 1 102 ? 14.711 0.344 10.648 1 95.88 102 LYS A N 1
ATOM 820 C CA . LYS A 1 102 ? 15.195 -1.011 10.898 1 95.88 102 LYS A CA 1
ATOM 821 C C . LYS A 1 102 ? 15.055 -1.386 12.367 1 95.88 102 LYS A C 1
ATOM 823 O O . LYS A 1 102 ? 15.477 -0.636 13.25 1 95.88 102 LYS A O 1
ATOM 828 N N . GLY A 1 103 ? 14.383 -2.496 12.539 1 94.44 103 GLY A N 1
ATOM 829 C CA . GLY A 1 103 ? 14.234 -2.98 13.898 1 94.44 103 GLY A CA 1
ATOM 830 C C . GLY A 1 103 ? 13.078 -2.334 14.641 1 94.44 103 GLY A C 1
ATOM 831 O O . GLY A 1 103 ? 13.008 -2.406 15.867 1 94.44 103 GLY A O 1
ATOM 832 N N . ASP A 1 104 ? 12.164 -1.713 13.945 1 96.94 104 ASP A N 1
ATOM 833 C CA . ASP A 1 104 ? 11.086 -1.015 14.641 1 96.94 104 ASP A CA 1
ATOM 834 C C . ASP A 1 104 ? 9.977 -1.98 15.039 1 96.94 104 ASP A C 1
ATOM 836 O O . ASP A 1 104 ? 8.945 -1.563 15.586 1 96.94 104 ASP A O 1
ATOM 840 N N . ASP A 1 105 ? 10.039 -3.24 14.648 1 95.44 105 ASP A N 1
ATOM 841 C CA . ASP A 1 105 ? 9.141 -4.316 15.055 1 95.44 105 ASP A CA 1
ATOM 842 C C . ASP A 1 105 ? 7.777 -4.172 14.375 1 95.44 105 ASP A C 1
ATOM 844 O O . ASP A 1 105 ? 6.773 -4.691 14.875 1 95.44 105 ASP A O 1
ATOM 848 N N . PHE A 1 106 ? 7.684 -3.506 13.289 1 95.31 106 PHE A N 1
ATOM 849 C CA . PHE A 1 106 ? 6.434 -3.188 12.609 1 95.31 106 PHE A CA 1
ATOM 850 C C . PHE A 1 106 ? 5.629 -4.453 12.328 1 95.31 106 PHE A C 1
ATOM 852 O O . PHE A 1 106 ? 4.406 -4.461 12.477 1 95.31 106 PHE A O 1
ATOM 859 N N . TRP A 1 107 ? 6.293 -5.547 12 1 92.5 107 TRP A N 1
ATOM 860 C CA . TRP A 1 107 ? 5.586 -6.754 11.586 1 92.5 107 TRP A CA 1
ATOM 861 C C . TRP A 1 107 ? 5.738 -7.859 12.617 1 92.5 107 TRP A C 1
ATOM 863 O O . TRP A 1 107 ? 5.258 -8.977 12.422 1 92.5 107 TRP A O 1
ATOM 873 N N . THR A 1 108 ? 6.43 -7.613 13.664 1 92 108 THR A N 1
ATOM 874 C CA . THR A 1 108 ? 6.855 -8.617 14.633 1 92 108 THR A CA 1
ATOM 875 C C . THR A 1 108 ? 5.648 -9.312 15.258 1 92 108 THR A C 1
ATOM 877 O O . THR A 1 108 ? 5.68 -10.516 15.5 1 92 108 THR A O 1
ATOM 880 N N . TYR A 1 109 ? 4.543 -8.625 15.406 1 89.31 109 TYR A N 1
ATOM 881 C CA . TYR A 1 109 ? 3.395 -9.18 16.109 1 89.31 109 TYR A CA 1
ATOM 882 C C . TYR A 1 109 ? 2.201 -9.336 15.18 1 89.31 109 TYR A C 1
ATOM 884 O O . TYR A 1 109 ? 1.055 -9.383 15.625 1 89.31 109 TYR A O 1
ATOM 892 N N . GLN A 1 110 ? 2.514 -9.375 13.875 1 90.75 110 GLN A N 1
ATOM 893 C CA . GLN A 1 110 ? 1.441 -9.531 12.898 1 90.75 110 GLN A CA 1
ATOM 894 C C . GLN A 1 110 ? 0.844 -10.93 12.961 1 90.75 110 GLN A C 1
ATOM 896 O O . GLN A 1 110 ? 1.523 -11.914 12.656 1 90.75 110 GLN A O 1
ATOM 901 N N . LYS A 1 111 ? -0.399 -11.031 13.336 1 90.69 111 LYS A N 1
ATOM 902 C CA . LYS A 1 111 ? -1.197 -12.25 13.391 1 90.69 111 LYS A CA 1
ATOM 903 C C . LYS A 1 111 ? -2.635 -11.992 12.953 1 90.69 111 LYS A C 1
ATOM 905 O O . LYS A 1 111 ? -3.184 -10.914 13.219 1 90.69 111 LYS A O 1
ATOM 910 N N . VAL A 1 112 ? -3.16 -12.969 12.234 1 95.12 112 VAL A N 1
ATOM 911 C CA . VAL A 1 112 ? -4.559 -12.805 11.859 1 95.12 112 VAL A CA 1
ATOM 912 C C . VAL A 1 112 ? -5.332 -14.078 12.188 1 95.12 112 VAL A C 1
ATOM 914 O O . VAL A 1 112 ? -4.742 -15.148 12.359 1 95.12 112 VAL A O 1
ATOM 917 N N . ASN A 1 113 ? -6.664 -13.883 12.359 1 96.56 113 ASN A N 1
ATOM 918 C CA . ASN A 1 113 ? -7.539 -15.047 12.258 1 96.56 113 ASN A CA 1
ATOM 919 C C . ASN A 1 113 ? -7.586 -15.602 10.836 1 96.56 113 ASN A C 1
ATOM 921 O O . ASN A 1 113 ? -8.062 -14.93 9.922 1 96.56 113 ASN A O 1
ATOM 925 N N . CYS A 1 114 ? -7.137 -16.766 10.672 1 96 114 CYS A N 1
ATOM 926 C CA . CYS A 1 114 ? -6.984 -17.344 9.344 1 96 114 CYS A CA 1
ATOM 927 C C . CYS A 1 114 ? -8.344 -17.672 8.734 1 96 114 CYS A C 1
ATOM 929 O O . CYS A 1 114 ? -9.234 -18.188 9.43 1 96 114 CYS A O 1
ATOM 931 N N . HIS A 1 115 ? -8.516 -17.391 7.504 1 97.38 115 HIS A N 1
ATOM 932 C CA . HIS A 1 115 ? -9.648 -17.766 6.668 1 97.38 115 HIS A CA 1
ATOM 933 C C . HIS A 1 115 ? -9.203 -18.531 5.434 1 97.38 115 HIS A C 1
ATOM 935 O O . HIS A 1 115 ? -8.625 -17.953 4.508 1 97.38 115 HIS A O 1
ATOM 941 N N . PRO A 1 116 ? -9.516 -19.75 5.406 1 96.31 116 PRO A N 1
ATOM 942 C CA . PRO A 1 116 ? -9.039 -20.578 4.289 1 96.31 116 PRO A CA 1
ATOM 943 C C . PRO A 1 116 ? -9.617 -20.125 2.947 1 96.31 116 PRO A C 1
ATOM 945 O O . PRO A 1 116 ? -10.742 -19.625 2.893 1 96.31 116 PRO A O 1
ATOM 948 N N . LEU A 1 117 ? -8.898 -20.234 1.966 1 97.19 117 LEU A N 1
ATOM 949 C CA . LEU A 1 117 ? -9.234 -19.938 0.575 1 97.19 117 LEU A CA 1
ATOM 950 C C . LEU A 1 117 ? -8.727 -21.047 -0.344 1 97.19 117 LEU A C 1
ATOM 952 O O . LEU A 1 117 ? -7.605 -21.531 -0.179 1 97.19 117 LEU A O 1
ATOM 956 N N . LEU A 1 118 ? -9.523 -21.516 -1.267 1 97.06 118 LEU A N 1
ATOM 957 C CA . LEU A 1 118 ? -9.117 -22.547 -2.213 1 97.06 118 LEU A CA 1
ATOM 958 C C . LEU A 1 118 ? -8.109 -22 -3.221 1 97.06 118 LEU A C 1
ATOM 960 O O . LEU A 1 118 ? -8.5 -21.422 -4.234 1 97.06 118 LEU A O 1
ATOM 964 N N . ILE A 1 119 ? -6.91 -22.328 -3 1 97.75 119 ILE A N 1
ATOM 965 C CA . ILE A 1 119 ? -5.812 -21.766 -3.783 1 97.75 119 ILE A CA 1
ATOM 966 C C . ILE A 1 119 ? -5.93 -22.219 -5.234 1 97.75 119 ILE A C 1
ATOM 968 O O . ILE A 1 119 ? -5.656 -21.453 -6.16 1 97.75 119 ILE A O 1
ATOM 972 N N . SER A 1 120 ? -6.281 -23.484 -5.359 1 97.31 120 SER A N 1
ATOM 973 C CA . SER A 1 120 ? -6.426 -24 -6.715 1 97.31 120 SER A CA 1
ATOM 974 C C . SER A 1 120 ? -7.449 -23.188 -7.508 1 97.31 120 SER A C 1
ATOM 976 O O . SER A 1 120 ? -7.246 -22.922 -8.695 1 97.31 120 SER A O 1
ATOM 978 N N . GLU A 1 121 ? -8.539 -22.812 -6.855 1 97.69 121 GLU A N 1
ATOM 979 C CA . GLU A 1 121 ? -9.555 -22 -7.508 1 97.69 121 GLU A CA 1
ATOM 980 C C . GLU A 1 121 ? -9.039 -20.594 -7.777 1 97.69 121 GLU A C 1
ATOM 982 O O . GLU A 1 121 ? -9.32 -20.016 -8.828 1 97.69 121 GLU A O 1
ATOM 987 N N . LEU A 1 122 ? -8.32 -20.016 -6.836 1 97.94 122 LEU A N 1
ATOM 988 C CA . LEU A 1 122 ? -7.723 -18.703 -7.031 1 97.94 122 LEU A CA 1
ATOM 989 C C . LEU A 1 122 ? -6.809 -18.703 -8.25 1 97.94 122 LEU A C 1
ATOM 991 O O . LEU A 1 122 ? -6.922 -17.812 -9.109 1 97.94 122 LEU A O 1
ATOM 995 N N . VAL A 1 123 ? -5.938 -19.688 -8.336 1 97.12 123 VAL A N 1
ATOM 996 C CA . VAL A 1 123 ? -4.992 -19.797 -9.445 1 97.12 123 VAL A CA 1
ATOM 997 C C . VAL A 1 123 ? -5.754 -19.891 -10.766 1 97.12 123 VAL A C 1
ATOM 999 O O . VAL A 1 123 ? -5.422 -19.203 -11.734 1 97.12 123 VAL A O 1
ATOM 1002 N N . LYS A 1 124 ? -6.773 -20.672 -10.758 1 96.69 124 LYS A N 1
ATOM 1003 C CA . LYS A 1 124 ? -7.594 -20.844 -11.953 1 96.69 124 LYS A CA 1
ATOM 1004 C C . LYS A 1 124 ? -8.227 -19.516 -12.383 1 96.69 124 LYS A C 1
ATOM 1006 O O . LYS A 1 124 ? -8.172 -19.156 -13.562 1 96.69 124 LYS A O 1
ATOM 1011 N N . GLN A 1 125 ? -8.766 -18.797 -11.461 1 96.44 125 GLN A N 1
ATOM 1012 C CA . GLN A 1 125 ? -9.453 -17.547 -11.781 1 96.44 125 GLN A CA 1
ATOM 1013 C C . GLN A 1 125 ? -8.469 -16.469 -12.227 1 96.44 125 GLN A C 1
ATOM 1015 O O . GLN A 1 125 ? -8.781 -15.656 -13.102 1 96.44 125 GLN A O 1
ATOM 1020 N N . LEU A 1 126 ? -7.266 -16.438 -11.641 1 95.94 126 LEU A N 1
ATOM 1021 C CA . LEU A 1 126 ? -6.25 -15.453 -12.016 1 95.94 126 LEU A CA 1
ATOM 1022 C C . LEU A 1 126 ? -5.738 -15.703 -13.43 1 95.94 126 LEU A C 1
ATOM 1024 O O . LEU A 1 126 ? -5.473 -14.766 -14.18 1 95.94 126 LEU A O 1
ATOM 1028 N N . GLN A 1 127 ? -5.598 -16.922 -13.75 1 90.81 127 GLN A N 1
ATOM 1029 C CA . GLN A 1 127 ? -5.09 -17.281 -15.07 1 90.81 127 GLN A CA 1
ATOM 1030 C C . GLN A 1 127 ? -6.168 -17.109 -16.141 1 90.81 127 GLN A C 1
ATOM 1032 O O . GLN A 1 127 ? -5.859 -16.859 -17.312 1 90.81 127 GLN A O 1
ATOM 1037 N N . PHE A 1 128 ? -7.418 -17.203 -15.734 1 83 128 PHE A N 1
ATOM 1038 C CA . PHE A 1 128 ? -8.539 -17.062 -16.656 1 83 128 PHE A CA 1
ATOM 1039 C C . PHE A 1 128 ? -8.742 -15.609 -17.047 1 83 128 PHE A C 1
ATOM 1041 O O . PHE A 1 128 ? -9.055 -15.297 -18.188 1 83 128 PHE A O 1
ATOM 1048 N N . GLU A 1 129 ? -8.617 -14.758 -16.125 1 73.25 129 GLU A N 1
ATOM 1049 C CA . GLU A 1 129 ? -8.867 -13.344 -16.375 1 73.25 129 GLU A CA 1
ATOM 1050 C C . GLU A 1 129 ? -7.758 -12.727 -17.219 1 73.25 129 GLU A C 1
ATOM 1052 O O . GLU A 1 129 ? -7.918 -11.633 -17.766 1 73.25 129 GLU A O 1
ATOM 1057 N N . ARG A 1 130 ? -6.598 -13.352 -17.375 1 66.75 130 ARG A N 1
ATOM 1058 C CA . ARG A 1 130 ? -5.523 -12.891 -18.25 1 66.75 130 ARG A CA 1
ATOM 1059 C C . ARG A 1 130 ? -5.938 -12.961 -19.719 1 66.75 130 ARG A C 1
ATOM 1061 O O . ARG A 1 130 ? -5.426 -12.211 -20.547 1 66.75 130 ARG A O 1
ATOM 1068 N N . GLU A 1 131 ? -6.891 -14.039 -20.031 1 50.84 131 GLU A N 1
ATOM 1069 C CA . GLU A 1 131 ? -7.324 -14.273 -21.406 1 50.84 131 GLU A CA 1
ATOM 1070 C C . GLU A 1 131 ? -8.445 -13.32 -21.812 1 50.84 131 GLU A C 1
ATOM 1072 O O . GLU A 1 131 ? -9.297 -12.977 -20.984 1 50.84 131 GLU A O 1
ATOM 1077 N N . MET B 1 1 ? 24.719 -10.141 -2.025 1 69.44 1 MET B N 1
ATOM 1078 C CA . MET B 1 1 ? 23.656 -10.969 -1.467 1 69.44 1 MET B CA 1
ATOM 1079 C C . MET B 1 1 ? 22.625 -11.32 -2.533 1 69.44 1 MET B C 1
ATOM 1081 O O . MET B 1 1 ? 22.391 -10.547 -3.459 1 69.44 1 MET B O 1
ATOM 1085 N N . THR B 1 2 ? 22.266 -12.477 -2.682 1 91.38 2 THR B N 1
ATOM 1086 C CA . THR B 1 2 ? 21.359 -13.023 -3.688 1 91.38 2 THR B CA 1
ATOM 1087 C C . THR B 1 2 ? 19.938 -12.531 -3.459 1 91.38 2 THR B C 1
ATOM 1089 O O . THR B 1 2 ? 19.5 -12.406 -2.314 1 91.38 2 THR B O 1
ATOM 1092 N N . CYS B 1 3 ? 19.281 -12.031 -4.449 1 95.25 3 CYS B N 1
ATOM 1093 C CA . CYS B 1 3 ? 17.891 -11.617 -4.398 1 95.25 3 CYS B CA 1
ATOM 1094 C C . CYS B 1 3 ? 16.969 -12.75 -4.824 1 95.25 3 CYS B C 1
ATOM 1096 O O . CYS B 1 3 ? 17 -13.188 -5.977 1 95.25 3 CYS B O 1
ATOM 1098 N N . ILE B 1 4 ? 16.109 -13.211 -4.023 1 95.5 4 ILE B N 1
ATOM 1099 C CA . ILE B 1 4 ? 15.281 -14.391 -4.266 1 95.5 4 ILE B CA 1
ATOM 1100 C C . ILE B 1 4 ? 14.234 -14.078 -5.328 1 95.5 4 ILE B C 1
ATOM 1102 O O . ILE B 1 4 ? 13.688 -14.984 -5.957 1 95.5 4 ILE B O 1
ATOM 1106 N N . PHE B 1 5 ? 13.953 -12.844 -5.508 1 96.5 5 PHE B N 1
ATOM 1107 C CA . PHE B 1 5 ? 12.984 -12.477 -6.535 1 96.5 5 PHE B CA 1
ATOM 1108 C C . PHE B 1 5 ? 13.625 -12.477 -7.914 1 96.5 5 PHE B C 1
ATOM 1110 O O . PHE B 1 5 ? 12.953 -12.719 -8.922 1 96.5 5 PHE B O 1
ATOM 1117 N N . CYS B 1 6 ? 14.906 -12.242 -7.969 1 94.75 6 CYS B N 1
ATOM 1118 C CA . CYS B 1 6 ? 15.625 -12.242 -9.242 1 94.75 6 CYS B CA 1
ATOM 1119 C C . CYS B 1 6 ? 15.938 -13.664 -9.688 1 94.75 6 CYS B C 1
ATOM 1121 O O . CYS B 1 6 ? 15.883 -13.969 -10.883 1 94.75 6 CYS B O 1
ATOM 1123 N N . GLU B 1 7 ? 16.156 -14.5 -8.695 1 93.25 7 GLU B N 1
ATOM 1124 C CA . GLU B 1 7 ? 16.734 -15.781 -9.086 1 93.25 7 GLU B CA 1
ATOM 1125 C C . GLU B 1 7 ? 15.945 -16.953 -8.492 1 93.25 7 GLU B C 1
ATOM 1127 O O . GLU B 1 7 ? 16.125 -18.094 -8.906 1 93.25 7 GLU B O 1
ATOM 1132 N N . GLY B 1 8 ? 15.062 -16.719 -7.641 1 93.5 8 GLY B N 1
ATOM 1133 C CA . GLY B 1 8 ? 14.531 -17.797 -6.828 1 93.5 8 GLY B CA 1
ATOM 1134 C C . GLY B 1 8 ? 13.102 -18.156 -7.18 1 93.5 8 GLY B C 1
ATOM 1135 O O . GLY B 1 8 ? 12.477 -18.984 -6.504 1 93.5 8 GLY B O 1
ATOM 1136 N N . ILE B 1 9 ? 12.602 -17.562 -8.188 1 96.12 9 ILE B N 1
ATOM 1137 C CA . ILE B 1 9 ? 11.203 -17.828 -8.531 1 96.12 9 ILE B CA 1
ATOM 1138 C C . ILE B 1 9 ? 11.141 -18.672 -9.805 1 96.12 9 ILE B C 1
ATOM 1140 O O . ILE B 1 9 ? 11.602 -18.25 -10.859 1 96.12 9 ILE B O 1
ATOM 1144 N N . GLU B 1 10 ? 10.57 -19.812 -9.68 1 96.69 10 GLU B N 1
ATOM 1145 C CA . GLU B 1 10 ? 10.398 -20.703 -10.828 1 96.69 10 GLU B CA 1
ATOM 1146 C C . GLU B 1 10 ? 9.25 -20.234 -11.719 1 96.69 10 GLU B C 1
ATOM 1148 O O . GLU B 1 10 ? 8.273 -19.656 -11.227 1 96.69 10 GLU B O 1
ATOM 1153 N N . THR B 1 11 ? 9.336 -20.531 -12.969 1 96.06 11 THR B N 1
ATOM 1154 C CA . THR B 1 11 ? 8.336 -20.125 -13.938 1 96.06 11 THR B CA 1
ATOM 1155 C C . THR B 1 11 ? 6.953 -20.656 -13.547 1 96.06 11 THR B C 1
ATOM 1157 O O . THR B 1 11 ? 5.953 -19.953 -13.688 1 96.06 11 THR B O 1
ATOM 1160 N N . LYS B 1 12 ? 6.848 -21.859 -12.984 1 95.38 12 LYS B N 1
ATOM 1161 C CA . LYS B 1 12 ? 5.574 -22.484 -12.656 1 95.38 12 LYS B CA 1
ATOM 1162 C C . LYS B 1 12 ? 4.898 -21.781 -11.484 1 95.38 12 LYS B C 1
ATOM 1164 O O . LYS B 1 12 ? 3.709 -21.984 -11.234 1 95.38 12 LYS B O 1
ATOM 1169 N N . GLN B 1 13 ? 5.645 -20.984 -10.766 1 96.88 13 GLN B N 1
ATOM 1170 C CA . GLN B 1 13 ? 5.113 -20.297 -9.602 1 96.88 13 GLN B CA 1
ATOM 1171 C C . GLN B 1 13 ? 4.473 -18.969 -10 1 96.88 13 GLN B C 1
ATOM 1173 O O . GLN B 1 13 ? 3.76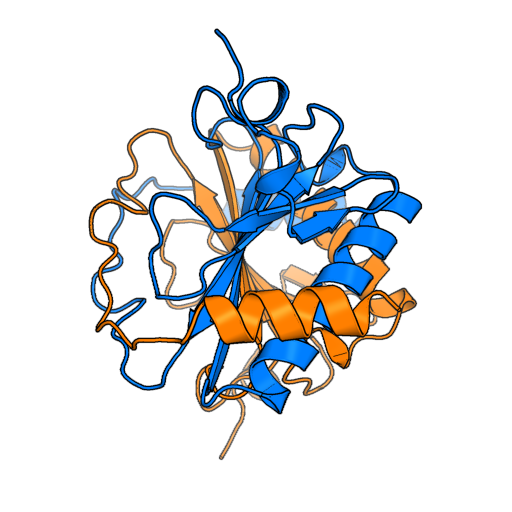6 -18.344 -9.203 1 96.88 13 GLN B O 1
ATOM 1178 N N . ILE B 1 14 ? 4.789 -18.547 -11.227 1 97.44 14 ILE B N 1
ATOM 1179 C CA . ILE B 1 14 ? 4.285 -17.266 -11.695 1 97.44 14 ILE B CA 1
ATOM 1180 C C . ILE B 1 14 ? 2.848 -17.422 -12.18 1 97.44 14 ILE B C 1
ATOM 1182 O O . ILE B 1 14 ? 2.582 -18.172 -13.125 1 97.44 14 ILE B O 1
ATOM 1186 N N . LEU B 1 15 ? 1.975 -16.656 -11.594 1 97.75 15 LEU B N 1
ATOM 1187 C CA . LEU B 1 15 ? 0.552 -16.766 -11.891 1 97.75 15 LEU B CA 1
ATOM 1188 C C . LEU B 1 15 ? 0.163 -15.82 -13.023 1 97.75 15 LEU B C 1
ATOM 1190 O O . LEU B 1 15 ? -0.685 -16.156 -13.852 1 97.75 15 LEU B O 1
ATOM 1194 N N . ILE B 1 16 ? 0.648 -14.617 -12.93 1 96.75 16 ILE B N 1
ATOM 1195 C CA . ILE B 1 16 ? 0.455 -13.57 -13.93 1 96.75 16 ILE B CA 1
ATOM 1196 C C . ILE B 1 16 ? 1.786 -12.875 -14.219 1 96.75 16 ILE B C 1
ATOM 1198 O O . ILE B 1 16 ? 2.582 -12.641 -13.305 1 96.75 16 ILE B O 1
ATOM 1202 N N . GLN B 1 17 ? 1.97 -12.523 -15.414 1 94.94 17 GLN B N 1
ATOM 1203 C CA . GLN B 1 17 ? 3.125 -11.688 -15.719 1 94.94 17 GLN B CA 1
ATOM 1204 C C . GLN B 1 17 ? 2.783 -10.648 -16.781 1 94.94 17 GLN B C 1
ATOM 1206 O O . GLN B 1 17 ? 2.012 -10.922 -17.703 1 94.94 17 GLN B O 1
ATOM 1211 N N . THR B 1 18 ? 3.281 -9.547 -16.609 1 96.12 18 THR B N 1
ATOM 1212 C CA . THR B 1 18 ? 3.205 -8.445 -17.562 1 96.12 18 THR B CA 1
ATOM 1213 C C . THR B 1 18 ? 4.602 -8.016 -18.016 1 96.12 18 THR B C 1
ATOM 1215 O O . THR B 1 18 ? 5.57 -8.75 -17.812 1 96.12 18 THR B O 1
ATOM 1218 N N . ASP B 1 19 ? 4.672 -6.879 -18.688 1 97.5 19 ASP B N 1
ATOM 1219 C CA . ASP B 1 19 ? 5.973 -6.418 -19.156 1 97.5 19 ASP B CA 1
ATOM 1220 C C . ASP B 1 19 ? 6.902 -6.105 -18 1 97.5 19 ASP B C 1
ATOM 1222 O O . ASP B 1 19 ? 8.102 -6.391 -18.047 1 97.5 19 ASP B O 1
ATOM 1226 N N . ASN B 1 20 ? 6.309 -5.656 -16.891 1 98.25 20 ASN B N 1
ATOM 1227 C CA . ASN B 1 20 ? 7.176 -5.117 -15.852 1 98.25 20 ASN B CA 1
ATOM 1228 C C . ASN B 1 20 ? 7 -5.871 -14.531 1 98.25 20 ASN B C 1
ATOM 1230 O O . ASN B 1 20 ? 7.777 -5.68 -13.594 1 98.25 20 ASN B O 1
ATOM 1234 N N . PHE B 1 21 ? 5.977 -6.816 -14.484 1 98.38 21 PHE B N 1
ATOM 1235 C CA . PHE B 1 21 ? 5.684 -7.398 -13.18 1 98.38 21 PHE B CA 1
ATOM 1236 C C . PHE B 1 21 ? 5.383 -8.891 -13.305 1 98.38 21 PHE B C 1
ATOM 1238 O O . PHE B 1 21 ? 5.023 -9.367 -14.383 1 98.38 21 PHE B O 1
ATOM 1245 N N . LYS B 1 22 ? 5.582 -9.586 -12.227 1 98.12 22 LYS B N 1
ATOM 1246 C CA . LYS B 1 22 ? 5.121 -10.961 -12.039 1 98.12 22 LYS B CA 1
ATOM 1247 C C . LYS B 1 22 ? 4.352 -11.109 -10.727 1 98.12 22 LYS B C 1
ATOM 1249 O O . LYS B 1 22 ? 4.66 -10.438 -9.742 1 98.12 22 LYS B O 1
ATOM 1254 N N . VAL B 1 23 ? 3.355 -11.961 -10.727 1 98.56 23 VAL B N 1
ATOM 1255 C CA . VAL B 1 23 ? 2.512 -12.203 -9.562 1 98.56 23 VAL B CA 1
ATOM 1256 C C . VAL B 1 23 ? 2.713 -13.633 -9.07 1 98.56 23 VAL B C 1
ATOM 1258 O O . VAL B 1 23 ? 2.65 -14.586 -9.852 1 98.56 23 VAL B O 1
ATOM 1261 N N . VAL B 1 24 ? 2.949 -13.789 -7.793 1 98.5 24 VAL B N 1
ATOM 1262 C CA . VAL B 1 24 ? 3.137 -15.102 -7.188 1 98.5 24 VAL B CA 1
ATOM 1263 C C . VAL B 1 24 ? 2.414 -15.164 -5.844 1 98.5 24 VAL B C 1
ATOM 1265 O O . VAL B 1 24 ? 2.027 -14.125 -5.293 1 98.5 24 VAL B O 1
ATOM 1268 N N . LEU B 1 25 ? 2.225 -16.344 -5.359 1 98.38 25 LEU B N 1
ATOM 1269 C CA . LEU B 1 25 ? 1.775 -16.531 -3.984 1 98.38 25 LEU B CA 1
ATOM 1270 C C . LEU B 1 25 ? 2.916 -16.281 -3.002 1 98.38 25 LEU B C 1
ATOM 1272 O O . LEU B 1 25 ? 4.047 -16.719 -3.236 1 98.38 25 LEU B O 1
ATOM 1276 N N . ASP B 1 26 ? 2.619 -15.547 -1.992 1 97.81 26 ASP B N 1
ATOM 1277 C CA . ASP B 1 26 ? 3.625 -15.406 -0.943 1 97.81 26 ASP B CA 1
ATOM 1278 C C . ASP B 1 26 ? 3.895 -16.75 -0.258 1 97.81 26 ASP B C 1
ATOM 1280 O O . ASP B 1 26 ? 2.959 -17.469 0.075 1 97.81 26 ASP B O 1
ATOM 1284 N N . ILE B 1 27 ? 5.102 -17.062 -0.026 1 95.38 27 ILE B N 1
ATOM 1285 C CA . ILE B 1 27 ? 5.469 -18.359 0.545 1 95.38 27 ILE B CA 1
ATOM 1286 C C . ILE B 1 27 ? 5.293 -18.312 2.062 1 95.38 27 ILE B C 1
ATOM 1288 O O . ILE B 1 27 ? 5.301 -19.359 2.721 1 95.38 27 ILE B O 1
ATOM 1292 N N . ASN B 1 28 ? 5.227 -17.219 2.682 1 94.88 28 ASN B N 1
ATOM 1293 C CA . ASN B 1 28 ? 4.918 -16.984 4.086 1 94.88 28 ASN B CA 1
ATOM 1294 C C . ASN B 1 28 ? 3.707 -16.062 4.254 1 94.88 28 ASN B C 1
ATOM 1296 O O . ASN B 1 28 ? 3.83 -14.961 4.781 1 94.88 28 ASN B O 1
ATOM 1300 N N . PRO B 1 29 ? 2.584 -16.547 3.906 1 97.12 29 PRO B N 1
ATOM 1301 C CA . PRO B 1 29 ? 1.406 -15.68 3.811 1 97.12 29 PRO B CA 1
ATOM 1302 C C . PRO B 1 29 ? 0.895 -15.234 5.176 1 97.12 29 PRO B C 1
ATOM 1304 O O . PRO B 1 29 ? 0.916 -16 6.137 1 97.12 29 PRO B O 1
ATOM 1307 N N . ILE B 1 30 ? 0.469 -13.953 5.238 1 96.81 30 ILE B N 1
ATOM 1308 C CA . ILE B 1 30 ? -0.26 -13.453 6.398 1 96.81 30 ILE B CA 1
ATOM 1309 C C . ILE B 1 30 ? -1.644 -14.102 6.457 1 96.81 30 ILE B C 1
ATOM 1311 O O . ILE B 1 30 ? -2.1 -14.508 7.527 1 96.81 30 ILE B O 1
ATOM 1315 N N . GLN B 1 31 ? -2.354 -14.18 5.328 1 98.06 31 GLN B N 1
ATOM 1316 C CA . GLN B 1 31 ? -3.684 -14.742 5.121 1 98.06 31 GLN B CA 1
ATOM 1317 C C . GLN B 1 31 ? -3.699 -15.68 3.914 1 98.06 31 GLN B C 1
ATOM 1319 O O . GLN B 1 31 ? -2.895 -15.523 2.994 1 98.06 31 GLN B O 1
ATOM 1324 N N . SER B 1 32 ? -4.59 -16.703 3.9 1 98 32 SER B N 1
ATOM 1325 C CA . SER B 1 32 ? -4.727 -17.562 2.732 1 98 32 SER B CA 1
ATOM 1326 C C . SER B 1 32 ? -5.031 -16.75 1.477 1 98 32 SER B C 1
ATOM 1328 O O . SER B 1 32 ? -5.891 -15.867 1.495 1 98 32 SER B O 1
ATOM 1330 N N . GLY B 1 33 ? -4.227 -16.969 0.436 1 98.44 33 GLY B N 1
ATOM 1331 C CA . GLY B 1 33 ? -4.418 -16.25 -0.811 1 98.44 33 GLY B CA 1
ATOM 1332 C C . GLY B 1 33 ? -3.543 -15.008 -0.924 1 98.44 33 GLY B C 1
ATOM 1333 O O . GLY B 1 33 ? -3.635 -14.266 -1.903 1 98.44 33 GLY B O 1
ATOM 1334 N N . HIS B 1 34 ? -2.658 -14.727 0.048 1 98.75 34 HIS B N 1
ATOM 1335 C CA . HIS B 1 34 ? -1.717 -13.609 0.037 1 98.75 34 HIS B CA 1
ATOM 1336 C C . HIS B 1 34 ? -0.815 -13.664 -1.191 1 98.75 34 HIS B C 1
ATOM 1338 O O . HIS B 1 34 ? -0.066 -14.625 -1.375 1 98.75 34 HIS B O 1
ATOM 1344 N N . LEU B 1 35 ? -0.89 -12.625 -2.014 1 98.75 35 LEU B N 1
ATOM 1345 C CA . LEU B 1 35 ? -0.122 -12.547 -3.252 1 98.75 35 LEU B CA 1
ATOM 1346 C C . LEU B 1 35 ? 0.966 -11.484 -3.154 1 98.75 35 LEU B C 1
ATOM 1348 O O . LEU B 1 35 ? 0.86 -10.555 -2.35 1 98.75 35 LEU B O 1
ATOM 1352 N N . LEU B 1 36 ? 1.947 -11.695 -4.012 1 98.62 36 LEU B N 1
ATOM 1353 C CA . LEU B 1 36 ? 2.941 -10.664 -4.277 1 98.62 36 LEU B CA 1
ATOM 1354 C C . LEU B 1 36 ? 2.893 -10.219 -5.734 1 98.62 36 LEU B C 1
ATOM 1356 O O . LEU B 1 36 ? 2.768 -11.055 -6.637 1 98.62 36 LEU B O 1
ATOM 1360 N N . ILE B 1 37 ? 2.893 -8.938 -5.957 1 98.69 37 ILE B N 1
ATOM 1361 C CA . ILE B 1 37 ? 3.275 -8.383 -7.25 1 98.69 37 ILE B CA 1
ATOM 1362 C C . ILE B 1 37 ? 4.727 -7.914 -7.203 1 98.69 37 ILE B C 1
ATOM 1364 O O . ILE B 1 37 ? 5.066 -6.996 -6.453 1 98.69 37 ILE B O 1
ATOM 1368 N N . ILE B 1 38 ? 5.59 -8.461 -8.031 1 98.5 38 ILE B N 1
ATOM 1369 C CA . ILE B 1 38 ? 7.027 -8.242 -7.965 1 98.5 38 ILE B CA 1
ATOM 1370 C C . ILE B 1 38 ? 7.512 -7.578 -9.25 1 98.5 38 ILE B C 1
ATOM 1372 O O . ILE B 1 38 ? 7.188 -8.039 -10.352 1 98.5 38 ILE B O 1
ATOM 1376 N N . SER B 1 39 ? 8.25 -6.469 -9.117 1 98.5 39 SER B N 1
ATOM 1377 C CA . SER B 1 39 ? 8.852 -5.879 -10.312 1 98.5 39 SER B CA 1
ATOM 1378 C C . SER B 1 39 ? 9.859 -6.824 -10.945 1 98.5 39 SER B C 1
ATOM 1380 O O . SER B 1 39 ? 10.602 -7.516 -10.25 1 98.5 39 SER B O 1
ATOM 1382 N N . LYS B 1 40 ? 9.859 -6.867 -12.234 1 97.31 40 LYS B N 1
ATOM 1383 C CA . LYS B 1 40 ? 10.844 -7.695 -12.93 1 97.31 40 LYS B CA 1
ATOM 1384 C C . LYS B 1 40 ? 12.242 -7.09 -12.828 1 97.31 40 LYS B C 1
ATOM 1386 O O . LYS B 1 40 ? 13.234 -7.816 -12.719 1 97.31 40 LYS B O 1
ATOM 1391 N N . GLN B 1 41 ? 12.32 -5.777 -12.922 1 96.75 41 GLN B N 1
ATOM 1392 C CA . GLN B 1 41 ? 13.578 -5.094 -12.664 1 96.75 41 GLN B CA 1
ATOM 1393 C C . GLN B 1 41 ? 13.852 -4.977 -11.172 1 96.75 41 GLN B C 1
ATOM 1395 O O . GLN B 1 41 ? 12.922 -4.969 -10.359 1 96.75 41 GLN B O 1
ATOM 1400 N N . HIS B 1 42 ? 15.086 -4.891 -10.789 1 96.75 42 HIS B N 1
ATOM 1401 C CA . HIS B 1 42 ? 15.5 -4.84 -9.391 1 96.75 42 HIS B CA 1
ATOM 1402 C C . HIS B 1 42 ? 15.359 -3.434 -8.828 1 96.75 42 HIS B C 1
ATOM 1404 O O . HIS B 1 42 ? 16.344 -2.83 -8.398 1 96.75 42 HIS B O 1
ATOM 1410 N N . PHE B 1 43 ? 14.164 -2.967 -8.703 1 96.19 43 PHE B N 1
ATOM 1411 C CA . PHE B 1 43 ? 13.852 -1.677 -8.102 1 96.19 43 PHE B CA 1
ATOM 1412 C C . PHE B 1 43 ? 13.711 -1.807 -6.586 1 96.19 43 PHE B C 1
ATOM 1414 O O . PHE B 1 43 ? 13.258 -2.838 -6.086 1 96.19 43 PHE B O 1
ATOM 1421 N N . MET B 1 44 ? 14.016 -0.761 -5.887 1 94.56 44 MET B N 1
ATOM 1422 C CA . MET B 1 44 ? 13.922 -0.801 -4.434 1 94.56 44 MET B CA 1
ATOM 1423 C C . MET B 1 44 ? 12.875 0.184 -3.928 1 94.56 44 MET B C 1
ATOM 1425 O O . MET B 1 44 ? 12.602 0.244 -2.729 1 94.56 44 MET B O 1
ATOM 1429 N N . ASP B 1 45 ? 12.352 0.972 -4.934 1 95.19 45 ASP B N 1
ATOM 1430 C CA . ASP B 1 45 ? 11.445 2.059 -4.57 1 95.19 45 ASP B CA 1
ATOM 1431 C C . ASP B 1 45 ? 10.406 2.291 -5.66 1 95.19 45 ASP B C 1
ATOM 1433 O O . ASP B 1 45 ? 10.711 2.166 -6.852 1 95.19 45 ASP B O 1
ATOM 1437 N N . ILE B 1 46 ? 9.203 2.666 -5.133 1 97.19 46 ILE B N 1
ATOM 1438 C CA . ILE B 1 46 ? 8.148 2.971 -6.098 1 97.19 46 ILE B CA 1
ATOM 1439 C C . ILE B 1 46 ? 8.602 4.109 -7.008 1 97.19 46 ILE B C 1
ATOM 1441 O O . ILE B 1 46 ? 8.188 4.188 -8.164 1 97.19 46 ILE B O 1
ATOM 1445 N N . ARG B 1 47 ? 9.57 4.945 -6.578 1 96.5 47 ARG B N 1
ATOM 1446 C CA . ARG B 1 47 ? 10.016 6.117 -7.32 1 96.5 47 ARG B CA 1
ATOM 1447 C C . ARG B 1 47 ? 10.812 5.711 -8.555 1 96.5 47 ARG B C 1
ATOM 1449 O O . ARG B 1 47 ? 11.016 6.52 -9.469 1 96.5 47 ARG B O 1
ATOM 1456 N N . GLU B 1 48 ? 11.219 4.535 -8.586 1 97.12 48 GLU B N 1
ATOM 1457 C CA . GLU B 1 48 ? 12.039 4.051 -9.688 1 97.12 48 GLU B CA 1
ATOM 1458 C C . GLU B 1 48 ? 11.172 3.557 -10.844 1 97.12 48 GLU B C 1
ATOM 1460 O O . GLU B 1 48 ? 11.68 3.254 -11.922 1 97.12 48 GLU B O 1
ATOM 1465 N N . LEU B 1 49 ? 9.867 3.479 -10.641 1 97.12 49 LEU B N 1
ATOM 1466 C CA . LEU B 1 49 ? 8.969 3.014 -11.688 1 97.12 49 LEU B CA 1
ATOM 1467 C C . LEU B 1 49 ? 8.68 4.125 -12.695 1 97.12 49 LEU B C 1
ATOM 1469 O O . LEU B 1 49 ? 8.484 5.281 -12.312 1 97.12 49 LEU B O 1
ATOM 1473 N N . SER B 1 50 ? 8.648 3.781 -13.938 1 96.31 50 SER B N 1
ATOM 1474 C CA . SER B 1 50 ? 8.156 4.703 -14.953 1 96.31 50 SER B CA 1
ATOM 1475 C C . SER B 1 50 ? 6.645 4.883 -14.844 1 96.31 50 SER B C 1
ATOM 1477 O O . SER B 1 50 ? 5.965 4.09 -14.195 1 96.31 50 SER B O 1
ATOM 1479 N N . ASP B 1 51 ? 6.191 5.859 -15.523 1 95.19 51 ASP B N 1
ATOM 1480 C CA . ASP B 1 51 ? 4.746 6.086 -15.531 1 95.19 51 ASP B CA 1
ATOM 1481 C C . ASP B 1 51 ? 4.008 4.891 -16.125 1 95.19 51 ASP B C 1
ATOM 1483 O O . ASP B 1 51 ? 2.961 4.484 -15.625 1 95.19 51 ASP B O 1
ATOM 1487 N N . SER B 1 52 ? 4.57 4.41 -17.141 1 96.25 52 SER B N 1
ATOM 1488 C CA . SER B 1 52 ? 3.941 3.268 -17.797 1 96.25 52 SER B CA 1
ATOM 1489 C C . SER B 1 52 ? 3.932 2.043 -16.891 1 96.25 52 SER B C 1
ATOM 1491 O O . SER B 1 52 ? 2.934 1.324 -16.812 1 96.25 52 SER B O 1
ATOM 1493 N N . ALA B 1 53 ? 5.031 1.752 -16.203 1 97.19 53 ALA B N 1
ATOM 1494 C CA . ALA B 1 53 ? 5.109 0.634 -15.258 1 97.19 53 ALA B CA 1
ATOM 1495 C C . ALA B 1 53 ? 4.129 0.82 -14.102 1 97.19 53 ALA B C 1
ATOM 1497 O O . ALA B 1 53 ? 3.512 -0.144 -13.641 1 97.19 53 ALA B O 1
ATOM 1498 N N . LEU B 1 54 ? 4.02 2.02 -13.695 1 97.06 54 LEU B N 1
ATOM 1499 C CA . LEU B 1 54 ? 3.09 2.33 -12.617 1 97.06 54 LEU B CA 1
ATOM 1500 C C . LEU B 1 54 ? 1.652 2.041 -13.039 1 97.06 54 LEU B C 1
ATOM 1502 O O . LEU B 1 54 ? 0.877 1.472 -12.266 1 97.06 54 LEU B O 1
ATOM 1506 N N . MET B 1 55 ? 1.303 2.477 -14.18 1 96.56 55 MET B N 1
ATOM 1507 C CA . MET B 1 55 ? -0.047 2.223 -14.68 1 96.56 55 MET B CA 1
ATOM 1508 C C . MET B 1 55 ? -0.306 0.726 -14.812 1 96.56 55 MET B C 1
ATOM 1510 O O . MET B 1 55 ? -1.406 0.254 -14.516 1 96.56 55 MET B O 1
ATOM 1514 N N . GLU B 1 56 ? 0.71 0.074 -15.258 1 97.06 56 GLU B N 1
ATOM 1515 C CA . GLU B 1 56 ? 0.626 -1.381 -15.336 1 97.06 56 GLU B CA 1
ATOM 1516 C C . GLU B 1 56 ? 0.381 -1.994 -13.961 1 97.06 56 GLU B C 1
ATOM 1518 O O . GLU B 1 56 ? -0.438 -2.904 -13.82 1 97.06 56 GLU B O 1
ATOM 1523 N N . LEU B 1 57 ? 1.082 -1.547 -13.023 1 97.88 57 LEU B N 1
ATOM 1524 C CA . LEU B 1 57 ?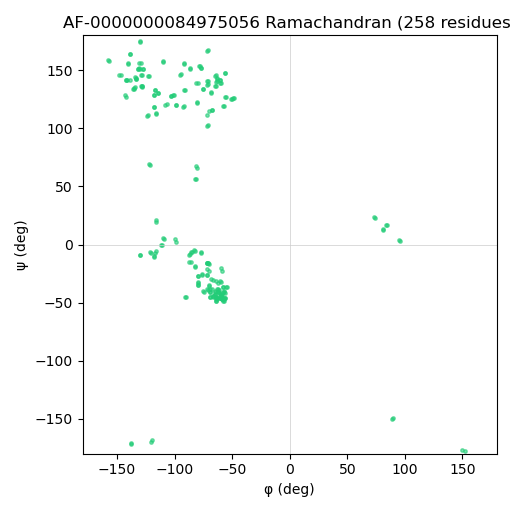 0.939 -2.014 -11.648 1 97.88 57 LEU B CA 1
ATOM 1525 C C . LEU B 1 57 ? -0.49 -1.821 -11.156 1 97.88 57 LEU B C 1
ATOM 1527 O O . LEU B 1 57 ? -1.083 -2.74 -10.586 1 97.88 57 LEU B O 1
ATOM 1531 N N . PHE B 1 58 ? -0.998 -0.693 -11.406 1 96.56 58 PHE B N 1
ATOM 1532 C CA . PHE B 1 58 ? -2.346 -0.375 -10.945 1 96.56 58 PHE B CA 1
ATOM 1533 C C . PHE B 1 58 ? -3.377 -1.248 -11.656 1 96.56 58 PHE B C 1
ATOM 1535 O O . PHE B 1 58 ? -4.316 -1.737 -11.023 1 96.56 58 PHE B O 1
ATOM 1542 N N . LYS B 1 59 ? -3.242 -1.378 -12.922 1 96 59 LYS B N 1
ATOM 1543 C CA . LYS B 1 59 ? -4.148 -2.248 -13.664 1 96 59 LYS B CA 1
ATOM 1544 C C . LYS B 1 59 ? -4.137 -3.666 -13.102 1 96 59 LYS B C 1
ATOM 1546 O O . LYS B 1 59 ? -5.191 -4.297 -12.969 1 96 59 LYS B O 1
ATOM 1551 N N . LEU B 1 60 ? -2.98 -4.094 -12.797 1 96.81 60 LEU B N 1
ATOM 1552 C CA . LEU B 1 60 ? -2.822 -5.422 -12.219 1 96.81 60 LEU B CA 1
ATOM 1553 C C . LEU B 1 60 ? -3.508 -5.512 -10.859 1 96.81 60 LEU B C 1
ATOM 1555 O O . LEU B 1 60 ? -4.191 -6.496 -10.562 1 96.81 60 LEU B O 1
ATOM 1559 N N . GLN B 1 61 ? -3.34 -4.535 -10.008 1 97.44 61 GLN B N 1
ATOM 1560 C CA . GLN B 1 61 ? -4.012 -4.488 -8.719 1 97.44 61 GLN B CA 1
ATOM 1561 C C . GLN B 1 61 ? -5.527 -4.551 -8.883 1 97.44 61 GLN B C 1
ATOM 1563 O O . GLN B 1 61 ? -6.203 -5.316 -8.188 1 97.44 61 GLN B O 1
ATOM 1568 N N . LYS B 1 62 ? -6.031 -3.746 -9.812 1 96.69 62 LYS B N 1
ATOM 1569 C CA . LYS B 1 62 ? -7.469 -3.723 -10.062 1 96.69 62 LYS B CA 1
ATOM 1570 C C . LYS B 1 62 ? -7.977 -5.098 -10.484 1 96.69 62 LYS B C 1
ATOM 1572 O O . LYS B 1 62 ? -9 -5.57 -9.984 1 96.69 62 LYS B O 1
ATOM 1577 N N . GLN B 1 63 ? -7.25 -5.699 -11.383 1 96.5 63 GLN B N 1
ATOM 1578 C CA . GLN B 1 63 ? -7.617 -7.027 -11.867 1 96.5 63 GLN B CA 1
ATOM 1579 C C . GLN B 1 63 ? -7.668 -8.031 -10.719 1 96.5 63 GLN B C 1
ATOM 1581 O O . GLN B 1 63 ? -8.625 -8.805 -10.602 1 96.5 63 GLN B O 1
ATOM 1586 N N . ILE B 1 64 ? -6.676 -8.016 -9.891 1 97.81 64 ILE B N 1
ATOM 1587 C CA . ILE B 1 64 ? -6.566 -8.977 -8.797 1 97.81 64 ILE B CA 1
ATOM 1588 C C . ILE B 1 64 ? -7.688 -8.727 -7.785 1 97.81 64 ILE B C 1
ATOM 1590 O O . ILE B 1 64 ? -8.352 -9.672 -7.344 1 97.81 64 ILE B O 1
ATOM 1594 N N . ILE B 1 65 ? -7.918 -7.504 -7.465 1 97.69 65 ILE B N 1
ATOM 1595 C CA . ILE B 1 65 ? -8.984 -7.16 -6.531 1 97.69 65 ILE B CA 1
ATOM 1596 C C . ILE B 1 65 ? -10.328 -7.645 -7.078 1 97.69 65 ILE B C 1
ATOM 1598 O O . ILE B 1 65 ? -11.125 -8.234 -6.348 1 97.69 65 ILE B O 1
ATOM 1602 N N . ASN B 1 66 ? -10.539 -7.426 -8.352 1 97 66 ASN B N 1
ATOM 1603 C CA . ASN B 1 66 ? -11.773 -7.871 -8.977 1 97 66 ASN B CA 1
ATO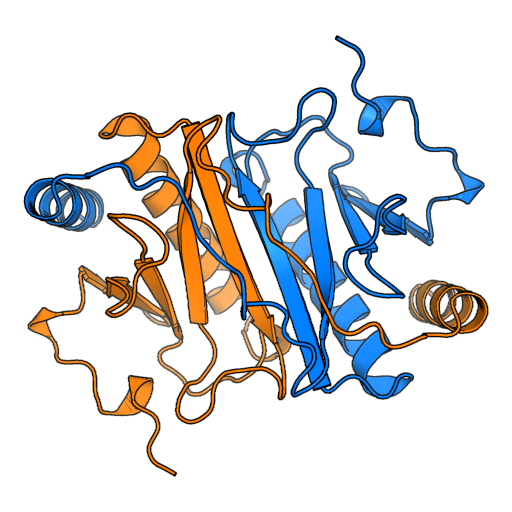M 1604 C C . ASN B 1 66 ? -11.945 -9.383 -8.859 1 97 66 ASN B C 1
ATOM 1606 O O . ASN B 1 66 ? -13.039 -9.867 -8.57 1 97 66 ASN B O 1
ATOM 1610 N N . VAL B 1 67 ? -10.906 -10.133 -9.133 1 97.88 67 VAL B N 1
ATOM 1611 C CA . VAL B 1 67 ? -10.961 -11.586 -9.07 1 97.88 67 VAL B CA 1
ATOM 1612 C C . VAL B 1 67 ? -11.359 -12.031 -7.664 1 97.88 67 VAL B C 1
ATOM 1614 O O . VAL B 1 67 ? -12.25 -12.867 -7.5 1 97.88 67 VAL B O 1
ATOM 1617 N N . TYR B 1 68 ? -10.75 -11.469 -6.648 1 98.19 68 TYR B N 1
ATOM 1618 C CA . TYR B 1 68 ? -11.031 -11.859 -5.273 1 98.19 68 TYR B CA 1
ATOM 1619 C C . TYR B 1 68 ? -12.469 -11.547 -4.902 1 98.19 68 TYR B C 1
ATOM 1621 O O . TYR B 1 68 ? -13.188 -12.406 -4.379 1 98.19 68 TYR B O 1
ATOM 1629 N N . GLU B 1 69 ? -12.891 -10.367 -5.18 1 96.94 69 GLU B N 1
ATOM 1630 C CA . GLU B 1 69 ? -14.203 -9.922 -4.719 1 96.94 69 GLU B CA 1
ATOM 1631 C C . GLU B 1 69 ? -15.328 -10.609 -5.492 1 96.94 69 GLU B C 1
ATOM 1633 O O . GLU B 1 69 ? -16.438 -10.773 -4.98 1 96.94 69 GLU B O 1
ATOM 1638 N N . THR B 1 70 ? -15.023 -11.016 -6.703 1 96.75 70 THR B N 1
ATOM 1639 C CA . THR B 1 70 ? -16.016 -11.68 -7.527 1 96.75 70 THR B CA 1
ATOM 1640 C C . THR B 1 70 ? -16.156 -13.148 -7.133 1 96.75 70 THR B C 1
ATOM 1642 O O . THR B 1 70 ? -17.266 -13.695 -7.113 1 96.75 70 THR B O 1
ATOM 1645 N N . HIS B 1 71 ? -15.055 -13.82 -6.723 1 97.69 71 HIS B N 1
ATOM 1646 C CA . HIS B 1 71 ? -15.086 -15.281 -6.684 1 97.69 71 HIS B CA 1
ATOM 1647 C C . HIS B 1 71 ? -14.883 -15.797 -5.262 1 97.69 71 HIS B C 1
ATOM 1649 O O . HIS B 1 71 ? -15.039 -17 -5.004 1 97.69 71 HIS B O 1
ATOM 1655 N N . PHE B 1 72 ? -14.508 -14.953 -4.309 1 98.06 72 PHE B N 1
ATOM 1656 C CA . PHE B 1 72 ? -14.219 -15.391 -2.947 1 98.06 72 PHE B CA 1
ATOM 1657 C C . PHE B 1 72 ? -14.953 -14.516 -1.932 1 98.06 72 PHE B C 1
ATOM 1659 O O . PHE B 1 72 ? -15.25 -13.352 -2.203 1 98.06 72 PHE B O 1
ATOM 1666 N N . PRO B 1 73 ? -15.273 -15.062 -0.79 1 97.25 73 PRO B N 1
ATOM 1667 C CA . PRO B 1 73 ? -16 -14.32 0.235 1 97.25 73 PRO B CA 1
ATOM 1668 C C . PRO B 1 73 ? -15.102 -13.43 1.085 1 97.25 73 PRO B C 1
ATOM 1670 O O . PRO B 1 73 ? -15.133 -13.508 2.314 1 97.25 73 PRO B O 1
ATOM 1673 N N . VAL B 1 74 ? -14.398 -12.578 0.489 1 98.12 74 VAL B N 1
ATOM 1674 C CA . VAL B 1 74 ? -13.547 -11.625 1.196 1 98.12 74 VAL B CA 1
ATOM 1675 C C . VAL B 1 74 ? -14.32 -10.328 1.452 1 98.12 74 VAL B C 1
ATOM 1677 O O . VAL B 1 74 ? -15.273 -10.016 0.736 1 98.12 74 VAL B O 1
ATOM 1680 N N . ASP B 1 75 ? -13.922 -9.586 2.449 1 98 75 ASP B N 1
ATOM 1681 C CA . ASP B 1 75 ? -14.523 -8.281 2.729 1 98 75 ASP B CA 1
ATOM 1682 C C . ASP B 1 75 ? -13.656 -7.148 2.189 1 98 75 ASP B C 1
ATOM 1684 O O . ASP B 1 75 ? -13.93 -5.973 2.451 1 98 75 ASP B O 1
ATOM 1688 N N . GLY B 1 76 ? -12.578 -7.461 1.494 1 97.88 76 GLY B N 1
ATOM 1689 C CA . GLY B 1 76 ? -11.656 -6.508 0.903 1 97.88 76 GLY B CA 1
ATOM 1690 C C . GLY B 1 76 ? -10.227 -7.027 0.822 1 97.88 76 GLY B C 1
ATOM 1691 O O . GLY B 1 76 ? -9.969 -8.188 1.134 1 97.88 76 GLY B O 1
ATOM 1692 N N . LEU B 1 77 ? -9.383 -6.215 0.367 1 98.5 77 LEU B N 1
ATOM 1693 C CA . LEU B 1 77 ? -7.961 -6.523 0.268 1 98.5 77 LEU B CA 1
ATOM 1694 C C . LEU B 1 77 ? -7.117 -5.367 0.797 1 98.5 77 LEU B C 1
ATOM 1696 O O . LEU B 1 77 ? -7.457 -4.199 0.589 1 98.5 77 LEU B O 1
ATOM 1700 N N . THR B 1 78 ? -6.066 -5.684 1.447 1 98.38 78 THR B N 1
ATOM 1701 C CA . THR B 1 78 ? -5.059 -4.707 1.847 1 98.38 78 THR B CA 1
ATOM 1702 C C . THR B 1 78 ? -3.832 -4.793 0.945 1 98.38 78 THR B C 1
ATOM 1704 O O . THR B 1 78 ? -3.311 -5.883 0.703 1 98.38 78 THR B O 1
ATOM 1707 N N . ILE B 1 79 ? -3.432 -3.664 0.411 1 98.38 79 ILE B N 1
ATOM 1708 C CA . ILE B 1 79 ? -2.197 -3.543 -0.357 1 98.38 79 ILE B CA 1
ATOM 1709 C C . ILE B 1 79 ? -1.108 -2.918 0.513 1 98.38 79 ILE B C 1
ATOM 1711 O O . ILE B 1 79 ? -1.335 -1.893 1.161 1 98.38 79 ILE B O 1
ATOM 1715 N N . ILE B 1 80 ? 0.048 -3.547 0.576 1 98.19 80 ILE B N 1
ATOM 1716 C CA . ILE B 1 80 ? 1.163 -3.072 1.389 1 98.19 80 ILE B CA 1
ATOM 1717 C C . ILE B 1 80 ? 2.432 -3.01 0.54 1 98.19 80 ILE B C 1
ATOM 1719 O O . ILE B 1 80 ? 2.73 -3.943 -0.21 1 98.19 80 ILE B O 1
ATOM 1723 N N . GLN B 1 81 ? 3.113 -1.967 0.705 1 97.75 81 GLN B N 1
ATOM 1724 C CA . GLN B 1 81 ? 4.34 -1.763 -0.06 1 97.75 81 GLN B CA 1
ATOM 1725 C C . GLN B 1 81 ? 5.406 -1.079 0.788 1 97.75 81 GLN B C 1
ATOM 1727 O O . GLN B 1 81 ? 5.148 -0.047 1.41 1 97.75 81 GLN B O 1
ATOM 1732 N N . ASN B 1 82 ? 6.574 -1.651 0.814 1 97.44 82 ASN B N 1
ATOM 1733 C CA . ASN B 1 82 ? 7.727 -0.987 1.408 1 97.44 82 ASN B CA 1
ATOM 1734 C C . ASN B 1 82 ? 8.555 -0.249 0.358 1 97.44 82 ASN B C 1
ATOM 1736 O O . ASN B 1 82 ? 8.641 -0.69 -0.79 1 97.44 82 ASN B O 1
ATOM 1740 N N . ASN B 1 83 ? 9.094 0.804 0.76 1 97.38 83 ASN B N 1
ATOM 1741 C CA . ASN B 1 83 ? 10.016 1.578 -0.067 1 97.38 83 ASN B CA 1
ATOM 1742 C C . ASN B 1 83 ? 11.32 1.858 0.664 1 97.38 83 ASN B C 1
ATOM 1744 O O . ASN B 1 83 ? 11.32 2.137 1.864 1 97.38 83 ASN B O 1
ATOM 1748 N N . GLY B 1 84 ? 12.406 1.7 -0.045 1 95.62 84 GLY B N 1
ATOM 1749 C CA . GLY B 1 84 ? 13.695 2.076 0.504 1 95.62 84 GLY B CA 1
ATOM 1750 C C . GLY B 1 84 ? 14.375 0.951 1.265 1 95.62 84 GLY B C 1
ATOM 1751 O O . GLY B 1 84 ? 14.188 -0.224 0.941 1 95.62 84 GLY B O 1
ATOM 1752 N N . ALA B 1 85 ? 15.148 1.271 2.256 1 95.12 85 ALA B N 1
ATOM 1753 C CA . ALA B 1 85 ? 16.078 0.35 2.9 1 95.12 85 ALA B CA 1
ATOM 1754 C C . ALA B 1 85 ? 15.352 -0.604 3.84 1 95.12 85 ALA B C 1
ATOM 1756 O O . ALA B 1 85 ? 15.938 -1.572 4.332 1 95.12 85 ALA B O 1
ATOM 1757 N N . ILE B 1 86 ? 14.047 -0.339 4.016 1 95.88 86 ILE B N 1
ATOM 1758 C CA . ILE B 1 86 ? 13.305 -1.196 4.934 1 95.88 86 ILE B CA 1
ATOM 1759 C C . ILE B 1 86 ? 12.812 -2.439 4.195 1 95.88 86 ILE B C 1
ATOM 1761 O O . ILE B 1 86 ? 12.281 -3.365 4.812 1 95.88 86 ILE B O 1
ATOM 1765 N N . MET B 1 87 ? 13.016 -2.443 2.891 1 93.88 87 MET B N 1
ATOM 1766 C CA . MET B 1 87 ? 12.734 -3.676 2.158 1 93.88 87 MET B CA 1
ATOM 1767 C C . MET B 1 87 ? 13.523 -4.848 2.742 1 93.88 87 MET B C 1
ATOM 1769 O O . MET B 1 87 ? 14.656 -4.676 3.189 1 93.88 87 MET B O 1
ATOM 1773 N N . ASP B 1 88 ? 12.898 -5.988 2.65 1 91.81 88 ASP B N 1
ATOM 1774 C CA . ASP B 1 88 ? 13.578 -7.168 3.176 1 91.81 88 ASP B CA 1
ATOM 1775 C C . ASP B 1 88 ? 14.867 -7.449 2.408 1 91.81 88 ASP B C 1
ATOM 1777 O O . ASP B 1 88 ? 14.906 -7.301 1.185 1 91.81 88 ASP B O 1
ATOM 1781 N N . GLU B 1 89 ? 15.773 -7.879 3.219 1 92.38 89 GLU B N 1
ATOM 1782 C CA . GLU B 1 89 ? 17.031 -8.281 2.582 1 92.38 89 GLU B CA 1
ATOM 1783 C C . GLU B 1 89 ? 16.812 -9.422 1.595 1 92.38 89 GLU B C 1
ATOM 1785 O O . GLU B 1 89 ? 16.016 -10.328 1.855 1 92.38 89 GLU B O 1
ATOM 1790 N N . GLY B 1 90 ? 17.453 -9.344 0.494 1 95.25 90 GLY B N 1
ATOM 1791 C CA . GLY B 1 90 ? 17.359 -10.406 -0.501 1 95.25 90 GLY B CA 1
ATOM 1792 C C . GLY B 1 90 ? 16.109 -10.312 -1.356 1 95.25 90 GLY B C 1
ATOM 1793 O O . GLY B 1 90 ? 15.703 -11.297 -1.973 1 95.25 90 GLY B O 1
ATOM 1794 N N . THR B 1 91 ? 15.484 -9.18 -1.25 1 96.75 91 THR B N 1
ATOM 1795 C CA . THR B 1 91 ? 14.32 -8.93 -2.098 1 96.75 91 THR B CA 1
ATOM 1796 C C . THR B 1 91 ? 14.43 -7.578 -2.789 1 96.75 91 THR B C 1
ATOM 1798 O O . THR B 1 91 ? 15.406 -6.852 -2.592 1 96.75 91 THR B O 1
ATOM 1801 N N . HIS B 1 92 ? 13.531 -7.227 -3.672 1 97.75 92 HIS B N 1
ATOM 1802 C CA . HIS B 1 92 ? 13.398 -5.91 -4.293 1 97.75 92 HIS B CA 1
ATOM 1803 C C . HIS B 1 92 ? 11.938 -5.484 -4.379 1 97.75 92 HIS B C 1
ATOM 1805 O O . HIS B 1 92 ? 11.07 -6.117 -3.781 1 97.75 92 HIS B O 1
ATOM 1811 N N . PHE B 1 93 ? 11.672 -4.453 -5.035 1 98.06 93 PHE B N 1
ATOM 1812 C CA . PHE B 1 93 ? 10.352 -3.83 -5.016 1 98.06 93 PHE B CA 1
ATOM 1813 C C . PHE B 1 93 ? 9.258 -4.867 -5.25 1 98.06 93 PHE B C 1
ATOM 1815 O O . PHE B 1 93 ? 9.312 -5.621 -6.223 1 98.06 93 PHE B O 1
ATOM 1822 N N . HIS B 1 94 ? 8.328 -4.934 -4.395 1 98.5 94 HIS B N 1
ATOM 1823 C CA . HIS B 1 94 ? 7.129 -5.758 -4.488 1 98.5 94 HIS B CA 1
ATOM 1824 C C . HIS B 1 94 ? 6.012 -5.207 -3.615 1 98.5 94 HIS B C 1
ATOM 1826 O O . HIS B 1 94 ? 6.266 -4.434 -2.689 1 98.5 94 HIS B O 1
ATOM 1832 N N . ILE B 1 95 ? 4.816 -5.566 -3.918 1 98.19 95 ILE B N 1
ATOM 1833 C CA . ILE B 1 95 ? 3.689 -5.195 -3.07 1 98.19 95 ILE B CA 1
ATOM 1834 C C . ILE B 1 95 ? 2.949 -6.449 -2.621 1 98.19 95 ILE B C 1
ATOM 1836 O O . ILE B 1 95 ? 2.906 -7.449 -3.346 1 98.19 95 ILE B O 1
ATOM 1840 N N . HIS B 1 96 ? 2.48 -6.3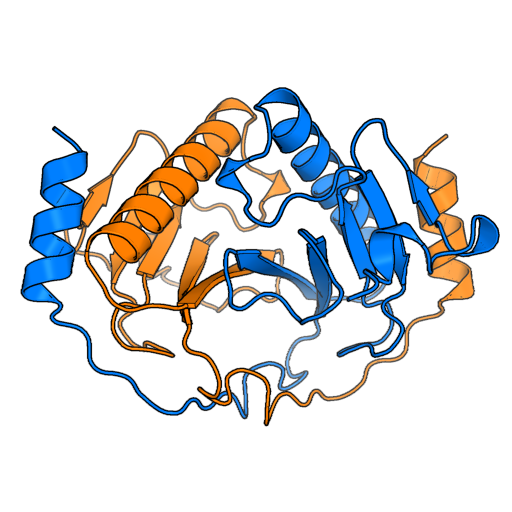87 -1.467 1 98.44 96 HIS B N 1
ATOM 1841 C CA . HIS B 1 96 ? 1.643 -7.434 -0.889 1 98.44 96 HIS B CA 1
ATOM 1842 C C . HIS B 1 96 ? 0.164 -7.16 -1.148 1 98.44 96 HIS B C 1
ATOM 1844 O O . HIS B 1 96 ? -0.3 -6.027 -0.989 1 98.44 96 HIS B O 1
ATOM 1850 N N . ILE B 1 97 ? -0.527 -8.117 -1.568 1 98.69 97 ILE B N 1
ATOM 1851 C CA . ILE B 1 97 ? -1.983 -8.086 -1.642 1 98.69 97 ILE B CA 1
ATOM 1852 C C . ILE B 1 97 ? -2.566 -9.148 -0.708 1 98.69 97 ILE B C 1
ATOM 1854 O O . ILE B 1 97 ? -2.457 -10.344 -0.975 1 98.69 97 I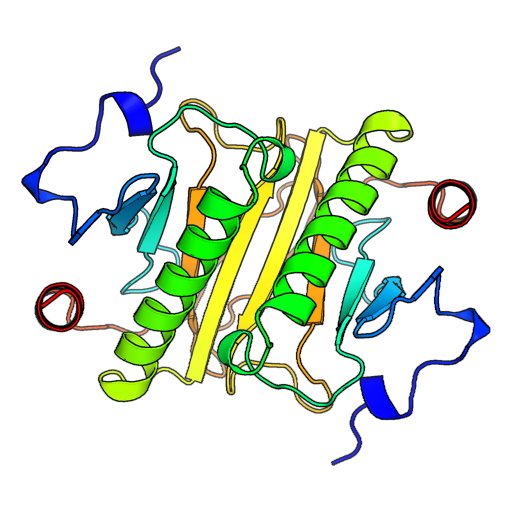LE B O 1
ATOM 1858 N N . VAL B 1 98 ? -3.234 -8.695 0.326 1 98.69 98 VAL B N 1
ATOM 1859 C CA . VAL B 1 98 ? -3.668 -9.594 1.39 1 98.69 98 VAL B CA 1
ATOM 1860 C C . VAL B 1 98 ? -5.191 -9.594 1.479 1 98.69 98 VAL B C 1
ATOM 1862 O O . VAL B 1 98 ? -5.805 -8.562 1.755 1 98.69 98 VAL B O 1
ATOM 1865 N N . PRO B 1 99 ? -5.832 -10.742 1.264 1 98.69 99 PRO B N 1
ATOM 1866 C CA . PRO B 1 99 ? -7.273 -10.812 1.514 1 98.69 99 PRO B CA 1
ATOM 1867 C C . PRO B 1 99 ? -7.637 -10.516 2.969 1 98.69 99 PRO B C 1
ATOM 1869 O O . PRO B 1 99 ? -6.918 -10.93 3.883 1 98.69 99 PRO B O 1
ATOM 1872 N N . ARG B 1 100 ? -8.719 -9.828 3.16 1 98.38 100 ARG B N 1
ATOM 1873 C CA . ARG B 1 100 ? -9.125 -9.383 4.492 1 98.38 100 ARG B CA 1
ATOM 1874 C C . ARG B 1 100 ? -10.562 -9.805 4.793 1 98.38 100 ARG B C 1
ATOM 1876 O O . ARG B 1 100 ? -11.391 -9.891 3.885 1 98.38 100 ARG B O 1
ATOM 1883 N N . TYR B 1 101 ? -10.789 -9.984 6.047 1 97.88 101 TYR B N 1
ATOM 1884 C CA . TYR B 1 101 ? -12.094 -10.359 6.578 1 97.88 101 TYR B CA 1
ATOM 1885 C C . TYR B 1 101 ? -12.43 -9.547 7.824 1 97.88 101 TYR B C 1
ATOM 1887 O O . TYR B 1 101 ? -11.555 -9.289 8.664 1 97.88 101 TYR B O 1
ATOM 1895 N N . LYS B 1 102 ? -13.672 -9.055 7.797 1 95.88 102 LYS B N 1
ATOM 1896 C CA . LYS B 1 102 ? -14.078 -8.367 9.016 1 95.88 102 LYS B CA 1
ATOM 1897 C C . LYS B 1 102 ? -13.805 -9.227 10.25 1 95.88 102 LYS B C 1
ATOM 1899 O O . LYS B 1 102 ? -14.18 -10.398 10.297 1 95.88 102 LYS B O 1
ATOM 1904 N N . GLY B 1 103 ? -13.07 -8.602 11.141 1 94.5 103 GLY B N 1
ATOM 1905 C CA . GLY B 1 103 ? -12.797 -9.305 12.383 1 94.5 103 GLY B CA 1
ATOM 1906 C C . GLY B 1 103 ? -11.609 -10.25 12.281 1 94.5 103 GLY B C 1
ATOM 1907 O O . GLY B 1 103 ? -11.43 -11.117 13.141 1 94.5 103 GLY B O 1
ATOM 1908 N N . ASP B 1 104 ? -10.773 -10.109 11.289 1 97 104 ASP B N 1
ATOM 1909 C CA . ASP B 1 104 ? -9.68 -11.055 11.125 1 97 104 ASP B CA 1
ATOM 1910 C C . ASP B 1 104 ? -8.492 -10.688 12.016 1 97 104 ASP B C 1
ATOM 1912 O O . ASP B 1 104 ? -7.449 -11.336 11.977 1 97 104 ASP B O 1
ATOM 1916 N N . ASP B 1 105 ? -8.547 -9.562 12.711 1 95.62 105 ASP B N 1
ATOM 1917 C CA . ASP B 1 105 ? -7.562 -9.133 13.703 1 95.62 105 ASP B CA 1
ATOM 1918 C C . ASP B 1 105 ? -6.27 -8.68 13.031 1 95.62 105 ASP B C 1
ATOM 1920 O O . ASP B 1 105 ? -5.203 -8.688 13.648 1 95.62 105 ASP B O 1
ATOM 1924 N N . PHE B 1 106 ? -6.301 -8.281 11.812 1 95.44 106 PHE B N 1
ATOM 1925 C CA . PHE B 1 106 ? -5.129 -7.934 11.016 1 95.44 106 PHE B CA 1
ATOM 1926 C C . PHE B 1 106 ? -4.289 -6.875 11.711 1 95.44 106 PHE B C 1
ATOM 1928 O O . PHE B 1 106 ? -3.059 -6.934 11.695 1 95.44 106 PHE B O 1
ATOM 1935 N N . TRP B 1 107 ? -4.934 -5.93 12.391 1 92.56 107 TRP B N 1
ATOM 1936 C CA . TRP B 1 107 ? -4.207 -4.801 12.969 1 92.56 107 TRP B CA 1
ATOM 1937 C C . TRP B 1 107 ? -4.188 -4.883 14.492 1 92.56 107 TRP B C 1
ATOM 1939 O O . TRP B 1 107 ? -3.652 -3.996 15.156 1 92.56 107 TRP B O 1
ATOM 1949 N N . THR B 1 108 ? -4.785 -5.859 15.039 1 91.81 108 THR B N 1
ATOM 1950 C CA . THR B 1 108 ? -5.047 -5.969 16.469 1 91.81 108 THR B CA 1
ATOM 1951 C C . THR B 1 108 ? -3.744 -5.957 17.266 1 91.81 108 THR B C 1
ATOM 1953 O O . THR B 1 108 ? -3.672 -5.363 18.344 1 91.81 108 THR B O 1
ATOM 1956 N N . TYR B 1 109 ? -2.686 -6.473 16.719 1 88.62 109 TYR B N 1
ATOM 1957 C CA . TYR B 1 109 ? -1.438 -6.621 17.453 1 88.62 109 TYR B CA 1
ATOM 1958 C C . TYR B 1 109 ? -0.334 -5.77 16.844 1 88.62 109 TYR B C 1
ATOM 1960 O O . TYR B 1 109 ? 0.852 -6.039 17.047 1 88.62 109 TYR B O 1
ATOM 1968 N N . GLN B 1 110 ? -0.781 -4.777 16.062 1 89.81 110 GLN B N 1
ATOM 1969 C CA . GLN B 1 110 ? 0.2 -3.887 15.453 1 89.81 110 GLN B CA 1
ATOM 1970 C C . GLN B 1 110 ? 0.824 -2.961 16.5 1 89.81 110 GLN B C 1
ATOM 1972 O O . GLN B 1 110 ? 0.146 -2.092 17.047 1 89.81 110 GLN B O 1
ATOM 1977 N N . LYS B 1 111 ? 2.082 -3.141 16.797 1 90.12 111 LYS B N 1
ATOM 1978 C CA . LYS B 1 111 ? 2.896 -2.328 17.688 1 90.12 111 LYS B CA 1
ATOM 1979 C C . LYS B 1 111 ? 4.293 -2.102 17.125 1 90.12 111 LYS B C 1
ATOM 1981 O O . LYS B 1 111 ? 4.852 -2.986 16.469 1 90.12 111 LYS B O 1
ATOM 1986 N N . VAL B 1 11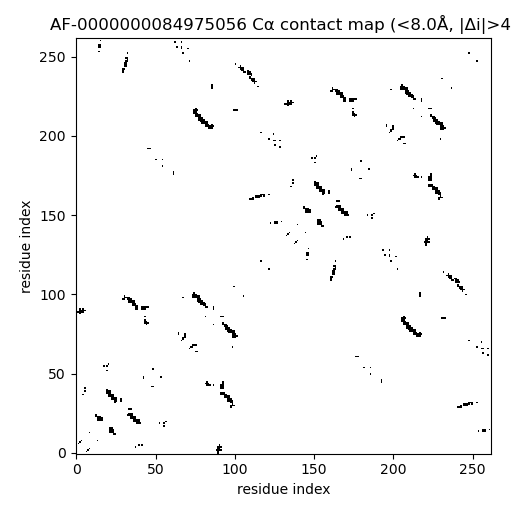2 ? 4.762 -0.887 17.344 1 94.81 112 VAL B N 1
ATOM 1987 C CA . VAL B 1 112 ? 6.121 -0.64 16.859 1 94.81 112 VAL B CA 1
ATOM 1988 C C . VAL B 1 112 ? 6.957 -0.026 17.984 1 94.81 112 VAL B C 1
ATOM 1990 O O . VAL B 1 112 ? 6.414 0.522 18.953 1 94.81 112 VAL B O 1
ATOM 1993 N N . ASN B 1 113 ? 8.289 -0.223 17.844 1 96.38 113 ASN B N 1
ATOM 1994 C CA . ASN B 1 113 ? 9.195 0.646 18.578 1 96.38 113 ASN B CA 1
ATOM 1995 C C . ASN B 1 113 ? 9.141 2.082 18.078 1 96.38 113 ASN B C 1
ATOM 1997 O O . ASN B 1 113 ? 9.516 2.352 16.922 1 96.38 113 ASN B O 1
ATOM 2001 N N . CYS B 1 114 ? 8.727 2.957 18.891 1 95.81 114 CYS B N 1
ATOM 2002 C CA . CYS B 1 114 ? 8.484 4.332 18.469 1 95.81 114 CYS B CA 1
ATOM 2003 C C . CYS B 1 114 ? 9.797 5.062 18.203 1 95.81 114 CYS B C 1
ATOM 2005 O O . CYS B 1 114 ? 10.758 4.91 18.953 1 95.81 114 CYS B O 1
ATOM 2007 N N . HIS B 1 115 ? 9.852 5.812 17.156 1 97.31 115 HIS B N 1
ATOM 2008 C CA . HIS B 1 115 ? 10.93 6.73 16.797 1 97.31 115 HIS B CA 1
ATOM 2009 C C . HIS B 1 115 ? 10.398 8.148 16.625 1 97.31 115 HIS B C 1
ATOM 2011 O O . HIS B 1 115 ? 9.719 8.438 15.633 1 97.31 115 HIS B O 1
ATOM 2017 N N . PRO B 1 116 ? 10.766 8.984 17.5 1 96.19 116 PRO B N 1
ATOM 2018 C CA . PRO B 1 116 ? 10.227 10.336 17.422 1 96.19 116 PRO B CA 1
ATOM 2019 C C . PRO B 1 116 ? 10.672 11.086 16.172 1 96.19 116 PRO B C 1
ATOM 2021 O O . PRO B 1 116 ? 11.766 10.844 15.656 1 96.19 116 PRO B O 1
ATOM 2024 N N . LEU B 1 117 ? 9.867 11.852 15.68 1 97.12 117 LEU B N 1
ATOM 2025 C CA . LEU B 1 117 ? 10.07 12.734 14.531 1 97.12 117 LEU B CA 1
ATOM 2026 C C . LEU B 1 117 ? 9.523 14.133 14.82 1 97.12 117 LEU B C 1
ATOM 2028 O O . LEU B 1 117 ? 8.438 14.273 15.391 1 97.12 117 LEU B O 1
ATOM 2032 N N . LEU B 1 118 ? 10.25 15.18 14.492 1 97.06 118 LEU B N 1
ATOM 2033 C CA . LEU B 1 118 ? 9.797 16.547 14.695 1 97.06 118 LEU B CA 1
ATOM 2034 C C . LEU B 1 118 ? 8.695 16.922 13.711 1 97.06 118 LEU B C 1
ATOM 2036 O O . LEU B 1 118 ? 8.969 17.312 12.578 1 97.06 118 LEU B O 1
ATOM 2040 N N . ILE B 1 119 ? 7.527 16.906 14.203 1 97.75 119 ILE B N 1
ATOM 2041 C CA . ILE B 1 119 ? 6.352 17.078 13.359 1 97.75 119 ILE B CA 1
ATOM 2042 C C . ILE B 1 119 ? 6.359 18.484 12.75 1 97.75 119 ILE B C 1
ATOM 2044 O O . ILE B 1 119 ? 5.984 18.656 11.586 1 97.75 119 ILE B O 1
ATOM 2048 N N . SER B 1 120 ? 6.746 19.406 13.586 1 97.25 120 SER B N 1
ATOM 2049 C CA . SER B 1 120 ? 6.793 20.781 13.086 1 97.25 120 SER B CA 1
ATOM 2050 C C . SER B 1 120 ? 7.715 20.891 11.875 1 97.25 120 SER B C 1
ATOM 2052 O O . SER B 1 120 ? 7.402 21.594 10.914 1 97.25 120 SER B O 1
ATOM 2054 N N . GLU B 1 121 ? 8.844 20.203 11.93 1 97.69 121 GLU B N 1
ATOM 2055 C CA . GLU B 1 121 ? 9.773 20.203 10.805 1 97.69 121 GLU B CA 1
ATOM 2056 C C . GLU B 1 121 ? 9.188 19.453 9.609 1 97.69 121 GLU B C 1
ATOM 2058 O O . GLU B 1 121 ? 9.359 19.875 8.461 1 97.69 121 GLU B O 1
ATOM 2063 N N . LEU B 1 122 ? 8.531 18.344 9.852 1 97.94 122 LEU B N 1
ATOM 2064 C CA . LEU B 1 122 ? 7.879 17.594 8.781 1 97.94 122 LEU B CA 1
ATOM 2065 C C . LEU B 1 122 ? 6.867 18.469 8.055 1 97.94 122 LEU B C 1
ATOM 2067 O O . LEU B 1 122 ? 6.875 18.547 6.82 1 97.94 122 LEU B O 1
ATOM 2071 N N . VAL B 1 123 ? 6.02 19.156 8.812 1 97.19 123 VAL B N 1
ATOM 2072 C CA . VAL B 1 123 ? 4.988 20.016 8.242 1 97.19 123 VAL B CA 1
ATOM 2073 C C . VAL B 1 123 ? 5.637 21.109 7.395 1 97.19 123 VAL B C 1
ATOM 2075 O O . VAL B 1 123 ? 5.195 21.375 6.273 1 97.19 123 VAL B O 1
ATOM 2078 N N . LYS B 1 124 ? 6.68 21.656 7.906 1 96.69 124 LYS B N 1
ATOM 2079 C CA . LYS B 1 124 ? 7.398 22.703 7.191 1 96.69 124 LYS B CA 1
ATOM 2080 C C . LYS B 1 124 ? 7.945 22.188 5.863 1 96.69 124 LYS B C 1
ATOM 2082 O O . LYS B 1 124 ? 7.785 22.844 4.828 1 96.69 124 LYS B O 1
ATOM 2087 N N . GLN B 1 125 ? 8.539 21.031 5.867 1 96.44 125 GLN B N 1
ATOM 2088 C CA . GLN B 1 125 ? 9.156 20.484 4.668 1 96.44 125 GLN B CA 1
ATOM 2089 C C . GLN B 1 125 ? 8.102 20.078 3.643 1 96.44 125 GLN B C 1
ATOM 2091 O O . GLN B 1 125 ? 8.312 20.219 2.436 1 96.44 125 GLN B O 1
ATOM 2096 N N . LEU B 1 126 ? 6.949 19.578 4.09 1 95.94 126 LEU B N 1
ATOM 2097 C CA . LEU B 1 126 ? 5.875 19.156 3.191 1 95.94 126 LEU B CA 1
ATOM 2098 C C . LEU B 1 126 ? 5.25 20.375 2.506 1 95.94 126 LEU B C 1
ATOM 2100 O O . LEU B 1 126 ? 4.883 20.312 1.33 1 95.94 126 LEU B O 1
ATOM 2104 N N . GLN B 1 127 ? 5.121 21.422 3.227 1 90.81 127 GLN B N 1
ATOM 2105 C CA . GLN B 1 127 ? 4.512 22.625 2.674 1 90.81 127 GLN B CA 1
ATOM 2106 C C . GLN B 1 127 ? 5.484 23.359 1.765 1 90.81 127 GLN B C 1
ATOM 2108 O O . GLN B 1 127 ? 5.07 24.062 0.834 1 90.81 127 GLN B O 1
ATOM 2113 N N . PHE B 1 128 ? 6.777 23.172 1.998 1 82.88 128 PHE B N 1
ATOM 2114 C CA . PHE B 1 128 ? 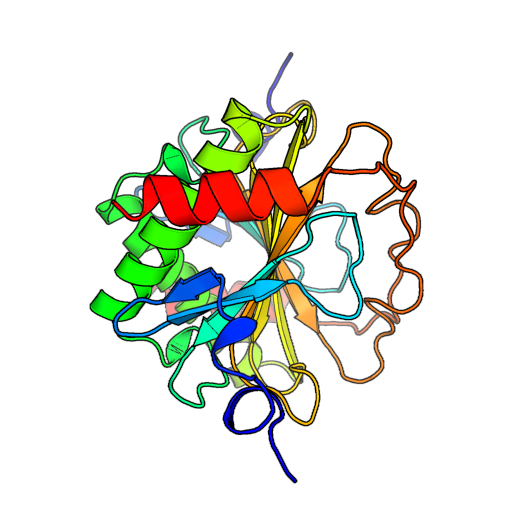7.809 23.828 1.202 1 82.88 128 PHE B CA 1
ATOM 2115 C C . PHE B 1 128 ? 7.934 23.172 -0.169 1 82.88 128 PHE B C 1
ATOM 2117 O O . PHE B 1 128 ? 8.148 23.859 -1.172 1 82.88 128 PHE B O 1
ATOM 2124 N N . GLU B 1 129 ? 7.844 21.922 -0.205 1 72.81 129 GLU B N 1
ATOM 2125 C CA . GLU B 1 129 ? 8.023 21.188 -1.457 1 72.81 129 GLU B CA 1
ATOM 2126 C C . GLU B 1 129 ? 6.832 21.391 -2.387 1 72.81 129 GLU B C 1
ATOM 2128 O O . GLU B 1 129 ? 6.914 21.094 -3.582 1 72.81 129 GLU B O 1
ATOM 2133 N N . ARG B 1 130 ? 5.688 21.891 -1.911 1 66.12 130 ARG B N 1
ATOM 2134 C CA . ARG B 1 130 ? 4.531 22.203 -2.744 1 66.12 130 ARG B CA 1
ATOM 2135 C C . ARG B 1 130 ? 4.828 23.391 -3.664 1 66.12 130 ARG B C 1
ATOM 2137 O O . ARG B 1 130 ? 4.23 23.516 -4.734 1 66.12 130 ARG B O 1
ATOM 2144 N N . GLU B 1 131 ? 5.805 24.391 -3.129 1 50.28 131 GLU B N 1
ATOM 2145 C CA . GLU B 1 131 ? 6.133 25.609 -3.873 1 50.28 131 GLU B CA 1
ATOM 2146 C C . GLU B 1 131 ? 7.172 25.328 -4.953 1 50.28 131 GLU B C 1
ATOM 2148 O O . GLU B 1 131 ? 8.078 24.516 -4.75 1 50.28 131 GLU B O 1
#